Protein AF-A0A3M4W849-F1 (afdb_monomer)

Radius of gyration: 85.92 Å; Cα contacts (8 Å, |Δi|>4): 48; chains: 1; bounding box: 165×62×226 Å

Foldseek 3Di:
DDDDDDDDDDDDDDDDDPPPDDDDDDDDPPPDPDDDPDDFDQAFFDWDWDQDDPPGIDIDGDPDGPVNVVVVVVVVVVVVVVVVVVVVVVVVVVVVVVVVVVVVVVVVVVVVVVVVVVVVVVVVVVVVVVVVVVVVVVVVVVVVVVVVVVVVVVVVVVVVVVVVVVVVVVVVVVVVVVVVVVVVVVVVVVVVVVVVVVVVVVVVVVVVVVVVVVVVVVVVVVVVD

Structure (mmCIF, N/CA/C/O backbone):
data_AF-A0A3M4W849-F1
#
_entry.id   AF-A0A3M4W849-F1
#
loop_
_atom_site.group_PDB
_atom_site.id
_atom_site.type_symbol
_atom_site.label_atom_id
_atom_site.label_alt_id
_atom_site.label_comp_id
_atom_site.label_asym_id
_atom_site.label_entity_id
_atom_site.label_seq_id
_atom_site.pdbx_PDB_ins_code
_atom_site.Cartn_x
_atom_site.Cartn_y
_atom_site.Cartn_z
_atom_site.occupancy
_atom_site.B_iso_or_equiv
_atom_site.auth_seq_id
_atom_site.auth_comp_id
_atom_site.auth_asym_id
_atom_site.auth_atom_id
_atom_site.pdbx_PDB_model_num
ATOM 1 N N . MET A 1 1 ? 68.112 -48.092 -64.499 1.00 41.75 1 MET A N 1
ATOM 2 C CA . MET A 1 1 ? 68.402 -48.876 -65.717 1.00 41.75 1 MET A CA 1
ATOM 3 C C . MET A 1 1 ? 67.927 -48.075 -66.915 1.00 41.75 1 MET A C 1
ATOM 5 O O . MET A 1 1 ? 66.729 -47.934 -67.108 1.00 41.75 1 MET A O 1
ATOM 9 N N . ALA A 1 2 ? 68.868 -47.450 -67.621 1.00 38.47 2 ALA A N 1
ATOM 10 C CA . ALA A 1 2 ? 68.625 -46.619 -68.793 1.00 38.47 2 ALA A CA 1
ATOM 11 C C . ALA A 1 2 ? 68.599 -47.490 -70.063 1.00 38.47 2 ALA A C 1
ATOM 13 O O . ALA A 1 2 ? 69.520 -48.275 -70.274 1.00 38.47 2 ALA A O 1
ATOM 14 N N . GLY A 1 3 ? 67.572 -47.338 -70.902 1.00 40.69 3 GLY A N 1
ATOM 15 C CA . GLY A 1 3 ? 67.562 -47.770 -72.307 1.00 40.69 3 GLY A CA 1
ATOM 16 C C . GLY A 1 3 ? 67.389 -46.513 -73.162 1.00 40.69 3 GLY A C 1
ATOM 17 O O . GLY A 1 3 ? 66.415 -45.796 -72.980 1.00 40.69 3 GLY A O 1
ATOM 18 N N . PHE A 1 4 ? 68.401 -46.027 -73.881 1.00 39.28 4 PHE A N 1
ATOM 19 C CA . PHE A 1 4 ? 68.926 -46.513 -75.166 1.00 39.28 4 PHE A CA 1
ATOM 20 C C . PHE A 1 4 ? 67.865 -46.623 -76.269 1.00 39.28 4 PHE A C 1
ATOM 22 O O . PHE A 1 4 ? 67.309 -47.690 -76.495 1.00 39.28 4 PHE A O 1
ATOM 29 N N . PHE A 1 5 ? 67.709 -45.545 -77.044 1.00 43.78 5 PHE A N 1
ATOM 30 C CA . PHE A 1 5 ? 67.483 -45.638 -78.488 1.00 43.78 5 PHE A CA 1
ATOM 31 C C . PHE A 1 5 ? 68.484 -44.737 -79.228 1.00 43.78 5 PHE A C 1
ATOM 33 O O . PHE A 1 5 ? 68.750 -43.602 -78.839 1.00 43.78 5 PHE A O 1
ATOM 40 N N . LYS A 1 6 ? 69.108 -45.324 -80.251 1.00 40.03 6 LYS A N 1
ATOM 41 C CA . LYS A 1 6 ? 70.239 -44.829 -81.048 1.00 40.03 6 LYS A CA 1
ATOM 42 C C . LYS A 1 6 ? 69.758 -44.089 -82.319 1.00 40.03 6 LYS A C 1
ATOM 44 O O . LYS A 1 6 ? 68.913 -44.637 -83.008 1.00 40.03 6 LYS A O 1
ATOM 49 N N . ILE A 1 7 ? 70.374 -42.922 -82.610 1.00 46.88 7 ILE A N 1
ATOM 50 C CA . ILE A 1 7 ? 71.135 -42.499 -83.835 1.00 46.88 7 ILE A CA 1
ATOM 51 C C . ILE A 1 7 ? 70.386 -42.611 -85.203 1.00 46.88 7 ILE A C 1
ATOM 53 O O . ILE A 1 7 ? 69.921 -43.702 -85.511 1.00 46.88 7 ILE A O 1
ATOM 57 N N . PRO A 1 8 ? 70.345 -41.568 -86.088 1.00 50.12 8 PRO A N 1
ATOM 58 C CA . PRO A 1 8 ? 71.560 -41.078 -86.749 1.00 50.12 8 PRO A CA 1
ATOM 59 C C . PRO A 1 8 ? 71.757 -39.582 -87.025 1.00 50.12 8 PRO A C 1
ATOM 61 O O . PRO A 1 8 ? 70.847 -38.787 -87.225 1.00 50.12 8 PRO A O 1
ATOM 64 N N . ARG A 1 9 ? 73.058 -39.266 -87.085 1.00 40.00 9 ARG A N 1
ATOM 65 C CA . ARG A 1 9 ? 73.682 -38.062 -87.630 1.00 40.00 9 ARG A CA 1
ATOM 66 C C . ARG A 1 9 ? 73.412 -37.968 -89.132 1.00 40.00 9 ARG A C 1
ATOM 68 O O . ARG A 1 9 ? 73.713 -38.912 -89.856 1.00 40.00 9 ARG A O 1
ATOM 75 N N . ALA A 1 10 ? 72.984 -36.798 -89.595 1.00 44.22 10 ALA A N 1
ATOM 76 C CA . ALA A 1 10 ? 73.155 -36.378 -90.979 1.00 44.22 10 ALA A CA 1
ATOM 77 C C . ALA A 1 10 ? 74.097 -35.170 -91.003 1.00 44.22 10 ALA A C 1
ATOM 79 O O . ALA A 1 10 ? 73.838 -34.127 -90.407 1.00 44.22 10 ALA A O 1
ATOM 80 N N . VAL A 1 11 ? 75.234 -35.375 -91.657 1.00 51.69 11 VAL A N 1
ATOM 81 C CA . VAL A 1 11 ? 76.245 -34.371 -91.974 1.00 51.69 11 VAL A CA 1
ATOM 82 C C . VAL A 1 11 ? 75.670 -33.499 -93.087 1.00 51.69 11 VAL A C 1
ATOM 84 O O . VAL A 1 11 ? 75.313 -34.029 -94.136 1.00 51.69 11 VAL A O 1
ATOM 87 N N . SER A 1 12 ? 75.596 -32.181 -92.905 1.00 39.56 12 SER A N 1
ATOM 88 C CA . SER A 1 12 ? 75.390 -31.277 -94.037 1.00 39.56 12 SER A CA 1
ATOM 89 C C . SER A 1 12 ? 76.345 -30.100 -93.974 1.00 39.56 12 SER A C 1
ATOM 91 O O . SER A 1 12 ? 76.720 -29.605 -92.915 1.00 39.56 12 SER A O 1
ATOM 93 N N . ARG A 1 13 ? 76.836 -29.781 -95.162 1.00 43.09 13 ARG A N 1
ATOM 94 C CA . ARG A 1 13 ? 78.106 -29.138 -95.443 1.00 43.09 13 ARG A CA 1
ATOM 95 C C . ARG A 1 13 ? 78.038 -27.639 -95.183 1.00 43.09 13 ARG A C 1
ATOM 97 O O . ARG A 1 13 ? 77.079 -26.967 -95.543 1.00 43.09 13 ARG A O 1
ATOM 104 N N . VAL A 1 14 ? 79.146 -27.145 -94.646 1.00 45.00 14 VAL A N 1
ATOM 105 C CA . VAL A 1 14 ? 79.579 -25.750 -94.670 1.00 45.00 14 VAL A CA 1
ATOM 106 C C . VAL A 1 14 ? 79.363 -25.146 -96.059 1.00 45.00 14 VAL A C 1
ATOM 108 O O . VAL A 1 14 ? 79.923 -25.636 -97.040 1.00 45.00 14 VAL A O 1
ATOM 111 N N . ARG A 1 15 ? 78.619 -24.040 -96.116 1.00 41.47 15 ARG A N 1
ATOM 112 C CA . ARG A 1 15 ? 78.808 -22.961 -97.093 1.00 41.47 15 ARG A CA 1
ATOM 113 C C . ARG A 1 15 ? 78.568 -21.634 -96.378 1.00 41.47 15 ARG A C 1
ATOM 115 O O . ARG A 1 15 ? 77.444 -21.160 -96.282 1.00 41.47 15 ARG A O 1
ATOM 122 N N . VAL A 1 16 ? 79.646 -21.073 -95.836 1.00 46.88 16 VAL A N 1
ATOM 123 C CA . VAL A 1 16 ? 79.704 -19.667 -95.426 1.00 46.88 16 VAL A CA 1
ATOM 124 C C . VAL A 1 16 ? 79.707 -18.852 -96.713 1.00 46.88 16 VAL A C 1
ATOM 126 O O . VAL A 1 16 ? 80.700 -18.837 -97.436 1.00 46.88 16 VAL A O 1
ATOM 129 N N . LEU A 1 17 ? 78.574 -18.234 -97.032 1.00 38.28 17 LEU A N 1
ATOM 130 C CA . LEU A 1 17 ? 78.483 -17.258 -98.107 1.00 38.28 17 LEU A CA 1
ATOM 131 C C . LEU A 1 17 ? 78.679 -15.880 -97.469 1.00 38.28 17 LEU A C 1
ATOM 133 O O . LEU A 1 17 ? 77.776 -15.341 -96.835 1.00 38.28 17 LEU A O 1
ATOM 137 N N . ALA A 1 18 ? 79.898 -15.355 -97.571 1.00 44.78 18 ALA A N 1
ATOM 138 C CA . ALA A 1 18 ? 80.202 -13.976 -97.223 1.00 44.78 18 ALA A CA 1
ATOM 139 C C . ALA A 1 18 ? 79.497 -13.059 -98.234 1.00 44.78 18 ALA A C 1
ATOM 141 O O . ALA A 1 18 ? 79.936 -12.930 -99.377 1.00 44.78 18 ALA A O 1
ATOM 142 N N . LEU A 1 19 ? 78.373 -12.466 -97.831 1.00 37.59 19 LEU A N 1
ATOM 143 C CA . LEU A 1 19 ? 77.650 -11.492 -98.638 1.00 37.59 19 LEU A CA 1
ATOM 144 C C . LEU A 1 19 ? 78.235 -10.097 -98.372 1.00 37.59 19 LEU A C 1
ATOM 146 O O . LEU A 1 19 ? 77.851 -9.400 -97.436 1.00 37.59 19 LEU A O 1
ATOM 150 N N . LEU A 1 20 ? 79.216 -9.727 -99.192 1.00 44.12 20 LEU A N 1
ATOM 151 C CA . LEU A 1 20 ? 79.825 -8.403 -99.242 1.00 44.12 20 LEU A CA 1
ATOM 152 C C . LEU A 1 20 ? 78.851 -7.450 -99.957 1.00 44.12 20 LEU A C 1
ATOM 154 O O . LEU A 1 20 ? 78.820 -7.398 -101.184 1.00 44.12 20 LEU A O 1
ATOM 158 N N . ILE A 1 21 ? 78.009 -6.744 -99.193 1.00 55.31 21 ILE A N 1
ATOM 159 C CA . ILE A 1 21 ? 77.104 -5.715 -99.729 1.00 55.31 21 ILE A CA 1
ATOM 160 C C . ILE A 1 21 ? 77.900 -4.422 -99.914 1.00 55.31 21 ILE A C 1
ATOM 162 O O . ILE A 1 21 ? 78.114 -3.649 -98.982 1.00 55.31 21 ILE A O 1
ATOM 166 N N . THR A 1 22 ? 78.347 -4.209 -101.146 1.00 45.94 22 THR A N 1
ATOM 167 C CA . THR A 1 22 ? 78.680 -2.899 -101.703 1.00 45.94 22 THR A CA 1
ATOM 168 C C . THR A 1 22 ? 77.427 -2.019 -101.744 1.00 45.94 22 THR A C 1
ATOM 170 O O . THR A 1 22 ? 76.328 -2.481 -102.046 1.00 45.94 22 THR A O 1
ATOM 173 N N . GLY A 1 23 ? 77.597 -0.747 -101.383 1.00 49.88 23 GLY A N 1
ATOM 174 C CA . GLY A 1 23 ? 76.509 0.196 -101.148 1.00 49.88 23 GLY A CA 1
ATOM 175 C C . GLY A 1 23 ? 75.564 0.395 -102.333 1.00 49.88 23 GLY A C 1
ATOM 176 O O . GLY A 1 23 ? 75.988 0.665 -103.454 1.00 49.88 23 GLY A O 1
ATOM 177 N N . LEU A 1 24 ? 74.270 0.361 -102.025 1.00 39.91 24 LEU A N 1
ATOM 178 C CA . LEU A 1 24 ? 73.205 0.960 -102.814 1.00 39.91 24 LEU A CA 1
ATOM 179 C C . LEU A 1 24 ? 72.281 1.711 -101.848 1.00 39.91 24 LEU A C 1
ATOM 181 O O . LEU A 1 24 ? 71.750 1.129 -100.910 1.00 39.91 24 LEU A O 1
ATOM 185 N N . ALA A 1 25 ? 72.201 3.020 -102.081 1.00 41.47 25 ALA A N 1
ATOM 186 C CA . ALA A 1 25 ? 71.178 3.986 -101.690 1.00 41.47 25 ALA A CA 1
ATOM 187 C C . ALA A 1 25 ? 70.320 3.706 -100.435 1.00 41.47 25 ALA A C 1
ATOM 189 O O . ALA A 1 25 ? 69.468 2.822 -100.394 1.00 41.47 25 ALA A O 1
ATOM 190 N N . PHE A 1 26 ? 70.480 4.604 -99.458 1.00 47.69 26 PHE A N 1
ATOM 191 C CA . PHE A 1 26 ? 69.537 4.911 -98.384 1.00 47.69 26 PHE A CA 1
ATOM 192 C C . PHE A 1 26 ? 68.068 4.858 -98.836 1.00 47.69 26 PHE A C 1
ATOM 194 O O . PHE A 1 26 ? 67.648 5.658 -99.667 1.00 47.69 26 PHE A O 1
ATOM 201 N N . SER A 1 27 ? 67.273 4.002 -98.196 1.00 50.41 27 SER A N 1
ATOM 202 C CA . SER A 1 27 ? 65.867 4.280 -97.884 1.00 50.41 27 SER A CA 1
ATOM 203 C C . SER A 1 27 ? 65.347 3.213 -96.928 1.00 50.41 27 SER A C 1
ATOM 205 O O . SER A 1 27 ? 64.967 2.147 -97.387 1.00 50.41 27 SER A O 1
ATOM 207 N N . GLN A 1 28 ? 65.360 3.491 -95.619 1.00 46.22 28 GLN A N 1
ATOM 208 C CA . GLN A 1 28 ? 64.349 3.049 -94.648 1.00 46.22 28 GLN A CA 1
ATOM 209 C C . GLN A 1 28 ? 64.402 4.029 -93.471 1.00 46.22 28 GLN A C 1
ATOM 211 O O . GLN A 1 28 ? 65.395 4.088 -92.745 1.00 46.22 28 GLN A O 1
ATOM 216 N N . ALA A 1 29 ? 63.349 4.825 -93.289 1.00 47.66 29 ALA A N 1
ATOM 217 C CA . ALA A 1 29 ? 63.120 5.550 -92.048 1.00 47.66 29 ALA A CA 1
ATOM 218 C C . ALA A 1 29 ? 62.784 4.522 -90.956 1.00 47.66 29 ALA A C 1
ATOM 220 O O . ALA A 1 29 ? 61.622 4.242 -90.680 1.00 47.66 29 ALA A O 1
ATOM 221 N N . ASN A 1 30 ? 63.810 3.909 -90.370 1.00 50.56 30 ASN A N 1
ATOM 222 C CA . ASN A 1 30 ? 63.652 3.140 -89.146 1.00 50.56 30 ASN A CA 1
ATOM 223 C C . ASN A 1 30 ? 63.454 4.152 -88.017 1.00 50.56 30 ASN A C 1
ATOM 225 O O . ASN A 1 30 ? 64.416 4.763 -87.555 1.00 50.56 30 ASN A O 1
ATOM 229 N N . ALA A 1 31 ? 62.204 4.367 -87.608 1.00 53.91 31 ALA A N 1
ATOM 230 C CA . ALA A 1 31 ? 61.905 5.066 -86.367 1.00 53.91 31 ALA A CA 1
ATOM 231 C C . ALA A 1 31 ? 62.508 4.244 -85.218 1.00 53.91 31 ALA A C 1
ATOM 233 O O . ALA A 1 31 ? 61.983 3.195 -84.844 1.00 53.91 31 ALA A O 1
ATOM 234 N N . ALA A 1 32 ? 63.671 4.665 -84.726 1.00 59.50 32 ALA A N 1
ATOM 235 C CA . ALA A 1 32 ? 64.298 4.048 -83.571 1.00 59.50 32 ALA A CA 1
ATOM 236 C C . ALA A 1 32 ? 63.396 4.268 -82.348 1.00 59.50 32 ALA A C 1
ATOM 238 O O . ALA A 1 32 ? 62.948 5.384 -82.093 1.00 59.50 32 ALA A O 1
ATOM 239 N N . VAL A 1 33 ? 63.121 3.200 -81.596 1.00 66.31 33 VAL A N 1
ATOM 240 C CA . VAL A 1 33 ? 62.485 3.307 -80.279 1.00 66.31 33 VAL A CA 1
ATOM 241 C C . VAL A 1 33 ? 63.511 3.937 -79.338 1.00 66.31 33 VAL A C 1
ATOM 243 O O . VAL A 1 33 ? 64.462 3.279 -78.919 1.00 66.31 33 VAL A O 1
ATOM 246 N N . GLU A 1 34 ? 63.349 5.226 -79.051 1.00 72.00 34 GLU A N 1
ATOM 247 C CA . GLU A 1 34 ? 64.196 5.956 -78.111 1.00 72.00 34 GLU A CA 1
ATOM 248 C C . GLU A 1 34 ? 63.688 5.729 -76.683 1.00 72.00 34 GLU A C 1
ATOM 250 O O . GLU A 1 34 ? 62.569 6.102 -76.332 1.00 72.00 34 GLU A O 1
ATOM 255 N N . ILE A 1 35 ? 64.512 5.094 -75.848 1.00 73.12 35 ILE A N 1
ATOM 256 C CA . ILE A 1 35 ? 64.218 4.926 -74.425 1.00 73.12 35 ILE A CA 1
ATOM 257 C C . ILE A 1 35 ? 64.839 6.108 -73.690 1.00 73.12 35 ILE A C 1
ATOM 259 O O . ILE A 1 35 ? 66.039 6.126 -73.413 1.00 73.12 35 ILE A O 1
ATOM 263 N N . ASN A 1 36 ? 64.014 7.103 -73.376 1.00 77.44 36 ASN A N 1
ATOM 264 C CA . ASN A 1 36 ? 64.440 8.225 -72.553 1.00 77.44 36 ASN A CA 1
ATOM 265 C C . ASN A 1 36 ? 64.500 7.782 -71.073 1.00 77.44 36 ASN A C 1
ATOM 267 O O . ASN A 1 36 ? 63.513 7.247 -70.568 1.00 77.44 36 ASN A O 1
ATOM 271 N N . PRO A 1 37 ? 65.618 7.993 -70.351 1.00 73.44 37 PRO A N 1
ATOM 272 C CA . PRO A 1 37 ? 65.742 7.609 -68.941 1.00 73.44 37 PRO A CA 1
ATOM 273 C C . PRO A 1 37 ? 64.939 8.507 -67.982 1.00 73.44 37 PRO A C 1
ATOM 275 O O . PRO A 1 37 ? 64.920 8.259 -66.774 1.00 73.44 37 PRO A O 1
ATOM 278 N N . SER A 1 38 ? 64.306 9.569 -68.486 1.00 81.50 38 SER A N 1
ATOM 279 C CA . SER A 1 38 ? 63.451 10.454 -67.696 1.00 81.50 38 SER A CA 1
ATOM 280 C C . SER A 1 38 ? 62.196 9.726 -67.210 1.00 81.50 38 SER A C 1
ATOM 282 O O . SER A 1 38 ? 61.684 8.815 -67.858 1.00 81.50 38 SER A O 1
ATOM 284 N N . ARG A 1 39 ? 61.676 10.129 -66.046 1.00 81.38 39 ARG A N 1
ATOM 285 C CA . ARG A 1 39 ? 60.420 9.579 -65.517 1.00 81.38 39 ARG A CA 1
ATOM 286 C C . ARG A 1 39 ? 59.269 9.878 -66.475 1.00 81.38 39 ARG A C 1
ATOM 288 O O . ARG A 1 39 ? 59.166 11.004 -66.953 1.00 81.38 39 ARG A O 1
ATOM 295 N N . ALA A 1 40 ? 58.392 8.894 -66.670 1.00 83.12 40 ALA A N 1
ATOM 296 C CA . ALA A 1 40 ? 57.186 9.070 -67.466 1.00 83.12 40 ALA A CA 1
ATOM 297 C C . ALA A 1 40 ? 56.333 10.222 -66.909 1.00 83.12 40 ALA A C 1
ATOM 299 O O . ALA A 1 40 ? 56.118 10.323 -65.694 1.00 83.12 40 ALA A O 1
ATOM 300 N N . SER A 1 41 ? 55.888 11.098 -67.801 1.00 87.56 41 SER A N 1
ATOM 301 C CA . SER A 1 41 ? 55.043 12.243 -67.486 1.00 87.56 41 SER A CA 1
ATOM 302 C C . SER A 1 41 ? 53.587 11.809 -67.315 1.00 87.56 41 SER A C 1
ATOM 304 O O . SER A 1 41 ? 53.163 10.787 -67.850 1.00 87.56 41 SER A O 1
ATOM 306 N N . SER A 1 42 ? 52.778 12.593 -66.600 1.00 86.50 42 SER A N 1
ATOM 307 C CA . SER A 1 42 ? 51.355 12.275 -66.406 1.00 86.50 42 SER A CA 1
ATOM 308 C C . SER A 1 42 ? 50.544 12.279 -67.710 1.00 86.50 42 SER A C 1
ATOM 310 O O . SER A 1 42 ? 49.479 11.674 -67.750 1.00 86.50 42 SER A O 1
ATOM 312 N N . THR A 1 43 ? 51.039 12.922 -68.771 1.00 89.19 43 THR A N 1
ATOM 313 C CA . THR A 1 43 ? 50.415 12.932 -70.103 1.00 89.19 43 THR A CA 1
ATOM 314 C C . THR A 1 43 ? 50.897 11.797 -71.005 1.00 89.19 43 THR A C 1
ATOM 316 O O . THR A 1 43 ? 50.375 11.643 -72.107 1.00 89.19 43 THR A O 1
ATOM 319 N N . ASP A 1 44 ? 51.880 11.002 -70.569 1.00 89.12 44 ASP A N 1
ATOM 320 C CA . ASP A 1 44 ? 52.399 9.896 -71.371 1.00 89.12 44 ASP A CA 1
ATOM 321 C C . ASP A 1 44 ? 51.370 8.764 -71.431 1.00 89.12 44 ASP A C 1
ATOM 323 O O . ASP A 1 44 ? 50.856 8.307 -70.405 1.00 89.12 44 ASP A O 1
ATOM 327 N N . ASN A 1 45 ? 51.087 8.287 -72.643 1.00 91.38 45 ASN A N 1
ATOM 328 C CA . ASN A 1 45 ? 50.228 7.129 -72.871 1.00 91.38 45 ASN A CA 1
ATOM 329 C C . ASN A 1 45 ? 50.977 5.832 -72.560 1.00 91.38 45 ASN A C 1
ATOM 331 O O . ASN A 1 45 ? 52.153 5.677 -72.901 1.00 91.38 45 ASN A O 1
ATOM 335 N N . ILE A 1 46 ? 50.282 4.860 -71.979 1.00 89.62 46 ILE A N 1
ATOM 336 C CA . ILE A 1 46 ? 50.866 3.553 -71.682 1.00 89.62 46 ILE A CA 1
ATOM 337 C C . ILE A 1 46 ? 50.993 2.757 -72.974 1.00 89.62 46 ILE A C 1
ATOM 339 O O . ILE A 1 46 ? 50.044 2.620 -73.743 1.00 89.62 46 ILE A O 1
ATOM 343 N N . VAL A 1 47 ? 52.168 2.186 -73.207 1.00 87.88 47 VAL A N 1
ATOM 344 C CA . VAL A 1 47 ? 52.396 1.329 -74.368 1.00 87.88 47 VAL A CA 1
ATOM 345 C C . VAL A 1 47 ? 51.878 -0.077 -74.075 1.00 87.88 47 VAL A C 1
ATOM 347 O O . VAL A 1 47 ? 52.229 -0.694 -73.072 1.00 87.88 47 VAL A O 1
ATOM 350 N N . THR A 1 48 ? 51.054 -0.593 -74.977 1.00 85.81 48 THR A N 1
ATOM 351 C CA . THR A 1 48 ? 50.522 -1.958 -74.956 1.00 85.81 48 THR A CA 1
ATOM 352 C C . THR A 1 48 ? 51.093 -2.747 -76.127 1.00 85.81 48 THR A C 1
ATOM 354 O O . THR A 1 48 ? 51.353 -2.192 -77.198 1.00 85.81 48 THR A O 1
ATOM 357 N N . SER A 1 49 ? 51.317 -4.046 -75.936 1.00 86.75 49 SER A N 1
ATOM 358 C CA . SER A 1 49 ? 51.684 -4.942 -77.027 1.00 86.75 49 SER A CA 1
ATOM 359 C C . SER A 1 49 ? 50.421 -5.503 -77.674 1.00 86.75 49 SER A C 1
ATOM 361 O O . SER A 1 49 ? 49.572 -6.113 -77.028 1.00 86.75 49 SER A O 1
ATOM 363 N N . PHE A 1 50 ? 50.296 -5.294 -78.978 1.00 81.62 50 PHE A N 1
ATOM 364 C CA . PHE A 1 50 ? 49.239 -5.859 -79.799 1.00 81.62 50 PHE A CA 1
ATOM 365 C C . PHE A 1 50 ? 49.833 -6.971 -80.662 1.00 81.62 50 PHE A C 1
ATOM 367 O O . PHE A 1 50 ? 50.782 -6.741 -81.412 1.00 81.62 50 PHE A O 1
ATOM 374 N N . THR A 1 51 ? 49.292 -8.182 -80.543 1.00 81.25 51 THR A N 1
ATOM 375 C CA . THR A 1 51 ? 49.712 -9.325 -81.364 1.00 81.25 51 THR A CA 1
ATOM 376 C C . THR A 1 51 ? 48.668 -9.553 -82.442 1.00 81.25 51 THR A C 1
ATOM 378 O O . THR A 1 51 ? 47.526 -9.873 -82.123 1.00 81.25 51 THR A O 1
ATOM 381 N N . ASP A 1 52 ? 49.061 -9.389 -83.703 1.00 76.69 52 ASP A N 1
ATOM 382 C CA . ASP A 1 52 ? 48.193 -9.665 -84.846 1.00 76.69 52 ASP A CA 1
ATOM 383 C C . ASP A 1 52 ? 48.472 -11.074 -85.382 1.00 76.69 52 ASP A C 1
ATOM 385 O O . ASP A 1 52 ? 49.636 -11.468 -85.552 1.00 76.69 52 ASP A O 1
ATOM 389 N N . TYR A 1 53 ? 47.418 -11.848 -85.644 1.00 62.12 53 TYR A N 1
ATOM 390 C CA . TYR A 1 53 ? 47.538 -13.231 -86.103 1.00 62.12 53 TYR A CA 1
ATOM 391 C C . TYR A 1 53 ? 48.184 -13.259 -87.497 1.00 62.12 53 TYR A C 1
ATOM 393 O O . TYR A 1 53 ? 47.533 -13.055 -88.516 1.00 62.12 53 TYR A O 1
ATOM 401 N N . GLY A 1 54 ? 49.495 -13.515 -87.533 1.00 66.94 54 GLY A N 1
ATOM 402 C CA . GLY A 1 54 ? 50.287 -13.643 -88.760 1.00 66.94 54 GLY A CA 1
ATOM 403 C C . GLY A 1 54 ? 51.143 -12.428 -89.146 1.00 66.94 54 GLY A C 1
ATOM 404 O O . GLY A 1 54 ? 51.855 -12.516 -90.143 1.00 66.94 54 GLY A O 1
ATOM 405 N N . ARG A 1 55 ? 51.131 -11.322 -88.380 1.00 65.56 55 ARG A N 1
ATOM 406 C CA . ARG 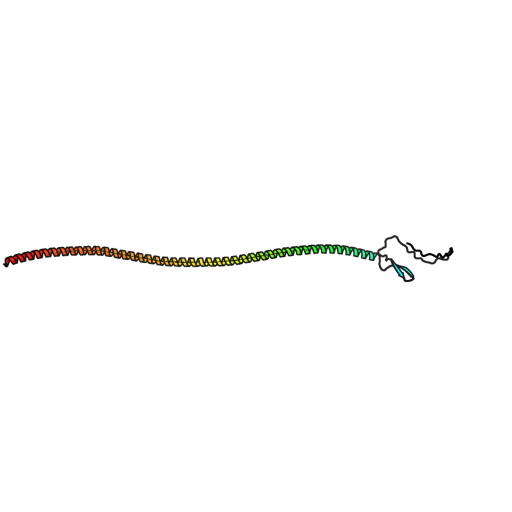A 1 55 ? 51.930 -10.103 -88.674 1.00 65.56 55 ARG A CA 1
ATOM 407 C C . ARG A 1 55 ? 52.930 -9.683 -87.585 1.00 65.56 55 ARG A C 1
ATOM 409 O O . ARG A 1 55 ? 53.652 -8.708 -87.773 1.00 65.56 55 ARG A O 1
ATOM 416 N N . GLY A 1 56 ? 53.037 -10.447 -86.498 1.00 74.19 56 GLY A N 1
ATOM 417 C CA . GLY A 1 56 ? 53.980 -10.186 -85.403 1.00 74.19 56 GLY A CA 1
ATOM 418 C C . GLY A 1 56 ? 53.407 -9.283 -84.304 1.00 74.19 56 GLY A C 1
ATOM 419 O O . GLY A 1 56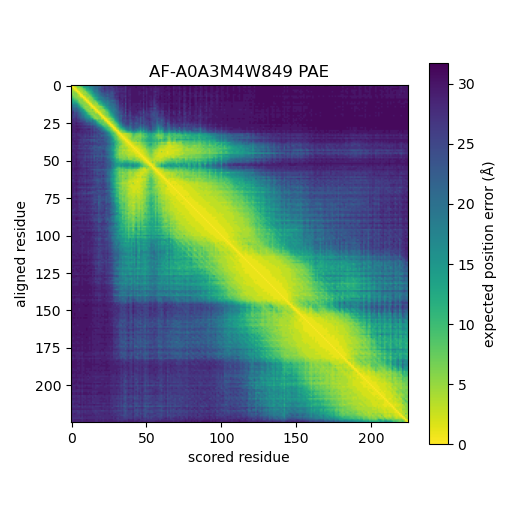 ? 52.217 -8.972 -84.288 1.00 74.19 56 GLY A O 1
ATOM 420 N N . THR A 1 57 ? 54.252 -8.905 -83.342 1.00 79.38 57 THR A N 1
ATOM 421 C CA . THR A 1 57 ? 53.886 -8.047 -82.202 1.00 79.38 57 THR A CA 1
ATOM 422 C C . THR A 1 57 ? 54.220 -6.587 -82.496 1.00 79.38 57 THR A C 1
ATOM 424 O O . THR A 1 57 ? 55.387 -6.263 -82.717 1.00 79.38 57 THR A O 1
ATOM 427 N N . ALA A 1 58 ? 53.225 -5.704 -82.454 1.00 80.19 58 ALA A N 1
ATOM 428 C CA . ALA A 1 58 ? 53.399 -4.259 -82.579 1.00 80.19 58 ALA A CA 1
ATOM 429 C C . ALA A 1 58 ? 53.143 -3.564 -81.235 1.00 80.19 58 ALA A C 1
ATOM 431 O O . ALA A 1 58 ? 52.286 -3.984 -80.459 1.00 80.19 58 ALA A O 1
ATOM 432 N N . LEU A 1 59 ? 53.871 -2.483 -80.961 1.00 84.62 59 LEU A N 1
ATOM 433 C CA . LEU A 1 59 ? 53.619 -1.621 -79.809 1.00 84.62 59 LEU A CA 1
ATOM 434 C C . LEU A 1 59 ? 52.614 -0.537 -80.204 1.00 84.62 59 LEU A C 1
ATOM 436 O O . LEU A 1 59 ? 52.762 0.094 -81.249 1.00 84.62 59 LEU A O 1
ATOM 440 N N . ARG A 1 60 ? 51.585 -0.331 -79.384 1.00 84.12 60 ARG A N 1
ATOM 441 C CA . ARG A 1 60 ? 50.571 0.709 -79.586 1.00 84.12 60 ARG A CA 1
ATOM 442 C C . ARG A 1 60 ? 50.359 1.465 -78.286 1.00 84.12 60 ARG A C 1
ATOM 444 O O . ARG A 1 60 ? 50.250 0.855 -77.224 1.00 84.12 60 ARG A O 1
ATOM 451 N N . ASN A 1 61 ? 50.274 2.784 -78.369 1.00 87.38 61 ASN A N 1
ATOM 452 C CA . ASN A 1 61 ? 49.849 3.608 -77.246 1.00 87.38 61 ASN A CA 1
ATOM 453 C C . ASN A 1 61 ? 48.376 3.301 -76.944 1.00 87.38 61 ASN A C 1
ATOM 455 O O . ASN A 1 61 ? 47.568 3.197 -77.867 1.00 87.38 61 ASN A O 1
ATOM 459 N N . SER A 1 62 ? 48.051 3.107 -75.670 1.00 87.94 62 SER A N 1
ATOM 460 C CA . SER A 1 62 ? 46.673 2.975 -75.208 1.00 87.94 62 SER A CA 1
ATOM 461 C C . SER A 1 62 ? 46.017 4.345 -75.047 1.00 87.94 62 SER A C 1
ATOM 463 O O . SER A 1 62 ? 46.697 5.371 -75.004 1.00 87.94 62 SER A O 1
ATOM 465 N N . ASP A 1 63 ? 44.697 4.337 -74.870 1.00 89.38 63 ASP A N 1
ATOM 466 C CA . ASP A 1 63 ? 43.921 5.517 -74.471 1.00 89.38 63 ASP A CA 1
ATOM 467 C C . ASP A 1 63 ? 44.096 5.863 -72.975 1.00 89.38 63 ASP A C 1
ATOM 469 O O . ASP A 1 63 ? 43.407 6.734 -72.449 1.00 89.38 63 ASP A O 1
ATOM 473 N N . PHE A 1 64 ? 44.987 5.161 -72.261 1.00 89.38 64 PHE A N 1
ATOM 474 C CA . PHE A 1 64 ? 45.210 5.325 -70.829 1.00 89.38 64 PHE A CA 1
ATOM 475 C C . PHE A 1 64 ? 46.570 5.969 -70.567 1.00 89.38 64 PHE A C 1
ATOM 477 O O . PHE A 1 64 ? 47.610 5.477 -71.014 1.00 89.38 64 PHE A O 1
ATOM 484 N N . THR A 1 65 ? 46.570 7.050 -69.792 1.00 92.00 65 THR A N 1
ATOM 485 C CA . THR A 1 65 ? 47.795 7.782 -69.450 1.00 92.00 65 THR A CA 1
ATOM 486 C C . THR A 1 65 ? 48.379 7.331 -68.113 1.00 92.00 65 THR A C 1
ATOM 488 O O . THR A 1 65 ? 47.691 6.777 -67.249 1.00 92.00 65 THR A O 1
ATOM 491 N N . VAL A 1 66 ? 49.662 7.625 -67.892 1.00 90.31 66 VAL A N 1
ATOM 492 C CA . VAL A 1 66 ? 50.311 7.483 -66.578 1.00 90.31 66 VAL A CA 1
ATOM 493 C C . VAL A 1 66 ? 49.593 8.327 -65.515 1.00 90.31 66 VAL A C 1
ATOM 495 O O . VAL A 1 66 ? 49.487 7.898 -64.364 1.00 90.31 66 VAL A O 1
ATOM 498 N N . GLY A 1 67 ? 49.030 9.480 -65.897 1.00 91.62 67 GLY A N 1
ATOM 499 C CA . GLY A 1 67 ? 48.187 10.312 -65.039 1.00 91.62 67 GLY A CA 1
ATOM 500 C C . GLY A 1 67 ? 46.937 9.583 -64.546 1.00 91.62 67 GLY A C 1
ATOM 501 O O . GLY A 1 67 ? 46.663 9.605 -63.348 1.00 91.62 67 GLY A O 1
ATOM 502 N N . ASN A 1 68 ? 46.240 8.848 -65.418 1.00 94.31 68 ASN A N 1
ATOM 503 C CA . ASN A 1 68 ? 45.078 8.052 -65.009 1.00 94.31 68 ASN A CA 1
ATOM 504 C C . ASN A 1 68 ? 45.462 6.915 -64.038 1.00 94.31 68 ASN A C 1
ATOM 506 O O . ASN A 1 68 ? 44.722 6.633 -63.096 1.00 94.31 68 ASN A O 1
ATOM 510 N N . ILE A 1 69 ? 46.639 6.287 -64.196 1.00 92.50 69 ILE A N 1
ATOM 511 C CA . ILE A 1 69 ? 47.145 5.303 -63.212 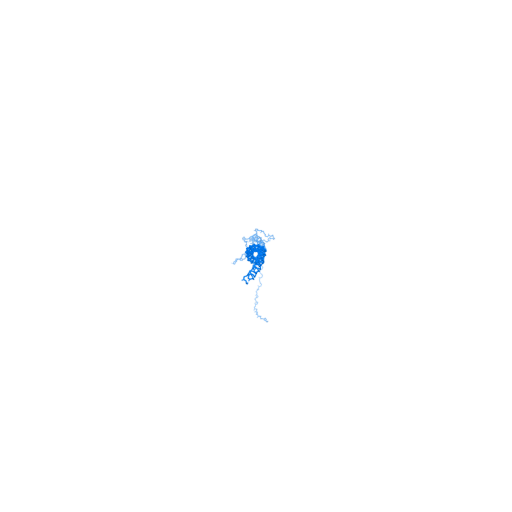1.00 92.50 69 ILE A CA 1
ATOM 512 C C . ILE A 1 69 ? 47.422 5.980 -61.871 1.00 92.50 69 ILE A C 1
ATOM 514 O O . ILE A 1 69 ? 47.120 5.423 -60.812 1.00 92.50 69 ILE A O 1
ATOM 518 N N . GLN A 1 70 ? 48.021 7.169 -61.902 1.00 91.62 70 GLN A N 1
ATOM 519 C CA . GLN A 1 70 ? 48.327 7.924 -60.697 1.00 91.62 70 GLN A CA 1
ATOM 520 C C . GLN A 1 70 ? 47.047 8.330 -59.958 1.00 91.62 70 GLN A C 1
ATOM 522 O O . GLN A 1 70 ? 46.992 8.175 -58.739 1.00 91.62 70 GLN A O 1
ATOM 527 N N . GLU A 1 71 ? 46.009 8.743 -60.686 1.00 94.25 71 GLU A N 1
ATOM 528 C CA . GLU A 1 71 ? 44.684 9.057 -60.149 1.00 94.25 71 GLU A CA 1
ATOM 529 C C . GLU A 1 71 ? 44.031 7.832 -59.487 1.00 94.25 71 GLU A C 1
ATOM 531 O O . GLU A 1 71 ? 43.662 7.894 -58.310 1.00 94.25 71 GLU A O 1
ATOM 536 N N . ILE A 1 72 ? 44.002 6.680 -60.172 1.00 95.19 72 ILE A N 1
ATOM 537 C CA . ILE A 1 72 ? 43.512 5.412 -59.599 1.00 95.19 72 ILE A CA 1
ATOM 538 C C . ILE A 1 72 ? 44.287 5.051 -58.331 1.00 95.19 72 ILE A C 1
ATOM 540 O O . ILE A 1 72 ? 43.697 4.637 -57.329 1.00 95.19 72 ILE A O 1
ATOM 544 N N . ARG A 1 73 ? 45.612 5.219 -58.341 1.00 94.06 73 ARG A N 1
ATOM 545 C CA . ARG A 1 73 ? 46.456 4.941 -57.176 1.00 94.06 73 ARG A CA 1
ATOM 546 C C . ARG A 1 73 ? 46.117 5.867 -56.010 1.00 94.06 73 ARG A C 1
ATOM 548 O O . ARG A 1 73 ? 46.021 5.400 -54.877 1.00 94.06 73 ARG A O 1
ATOM 555 N N . THR A 1 74 ? 45.921 7.160 -56.263 1.00 94.56 74 THR A N 1
ATOM 556 C CA . THR A 1 74 ? 45.514 8.111 -55.221 1.00 94.56 74 THR A CA 1
ATOM 557 C C . THR A 1 74 ? 44.122 7.807 -54.676 1.00 94.56 74 THR A C 1
ATOM 559 O O . THR A 1 74 ? 43.962 7.780 -53.456 1.00 94.56 74 THR A O 1
ATOM 562 N N . GLY A 1 75 ? 43.158 7.470 -55.540 1.00 96.44 75 GLY A N 1
ATOM 563 C CA . GLY A 1 75 ? 41.816 7.050 -55.134 1.00 96.44 75 GLY A CA 1
ATOM 564 C C . GLY A 1 75 ? 41.840 5.769 -54.298 1.00 96.44 75 GLY A C 1
ATOM 565 O O . GLY A 1 75 ? 41.255 5.721 -53.223 1.00 96.44 75 GLY A O 1
ATOM 566 N N . THR A 1 76 ? 42.616 4.762 -54.710 1.00 95.62 76 THR A N 1
ATOM 567 C CA . THR A 1 76 ? 42.787 3.503 -53.959 1.00 95.62 76 THR A CA 1
ATOM 568 C C . THR A 1 76 ? 43.388 3.741 -52.571 1.00 95.62 76 THR A C 1
ATOM 570 O O . THR A 1 76 ? 42.947 3.146 -51.585 1.00 95.62 76 THR A O 1
ATOM 573 N N . ASN A 1 77 ? 44.371 4.640 -52.467 1.00 96.06 77 ASN A N 1
ATOM 574 C CA . ASN A 1 77 ? 44.960 5.011 -51.182 1.00 96.06 77 ASN A CA 1
ATOM 575 C C . ASN A 1 77 ? 43.963 5.770 -50.288 1.00 96.06 77 ASN A C 1
ATOM 577 O O . ASN A 1 77 ? 43.970 5.559 -49.077 1.00 96.06 77 ASN A O 1
ATOM 581 N N . SER A 1 78 ? 43.108 6.630 -50.860 1.00 96.38 78 SER A N 1
ATOM 582 C CA . SER A 1 78 ? 42.030 7.302 -50.116 1.00 96.38 78 SER A CA 1
ATOM 583 C C . SER A 1 78 ? 41.017 6.290 -49.589 1.00 96.38 78 SER A C 1
ATOM 585 O O . SER A 1 78 ? 40.783 6.226 -48.385 1.00 96.38 78 SER A O 1
ATOM 587 N N . ASN A 1 79 ? 40.523 5.414 -50.466 1.00 96.94 79 ASN A N 1
ATOM 588 C CA . ASN A 1 79 ? 39.547 4.382 -50.121 1.00 96.94 79 ASN A CA 1
ATOM 589 C C . ASN A 1 79 ? 40.070 3.449 -49.021 1.00 96.94 79 ASN A C 1
ATOM 591 O O . ASN A 1 79 ? 39.336 3.099 -48.104 1.00 96.94 79 ASN A O 1
ATOM 595 N N . THR A 1 80 ? 41.354 3.074 -49.069 1.00 96.69 80 THR A N 1
ATOM 596 C CA . THR A 1 80 ? 41.980 2.262 -48.010 1.00 96.69 80 THR A CA 1
ATOM 597 C C . THR A 1 80 ? 41.925 2.967 -46.649 1.00 96.69 80 THR A C 1
ATOM 599 O O . THR A 1 80 ? 41.566 2.344 -45.653 1.00 96.69 80 THR A O 1
ATOM 602 N N . ARG A 1 81 ? 42.212 4.276 -46.593 1.00 96.19 81 ARG A N 1
ATOM 603 C CA . ARG A 1 81 ? 42.156 5.060 -45.343 1.00 96.19 81 ARG A CA 1
ATOM 604 C C . ARG A 1 81 ? 40.731 5.223 -44.820 1.00 96.19 81 ARG A C 1
ATOM 606 O O . ARG A 1 81 ? 40.510 5.157 -43.614 1.00 96.19 81 ARG A O 1
ATOM 613 N N . GLU A 1 82 ? 39.768 5.430 -45.713 1.00 97.00 82 GLU A N 1
ATOM 614 C CA . GLU A 1 82 ? 38.347 5.504 -45.356 1.00 97.00 82 GLU A CA 1
ATOM 615 C C . GLU A 1 82 ? 37.827 4.163 -44.824 1.00 97.00 82 GLU A C 1
ATOM 617 O O . GLU A 1 82 ? 37.082 4.127 -43.850 1.00 97.00 82 GLU A O 1
ATOM 622 N N . LEU A 1 83 ? 38.267 3.039 -45.392 1.00 97.25 83 LEU A N 1
ATOM 623 C CA . LEU A 1 83 ? 37.925 1.716 -44.868 1.00 97.25 83 LEU A CA 1
ATOM 624 C C . LEU A 1 83 ? 38.514 1.472 -43.474 1.00 97.25 83 LEU A C 1
ATOM 626 O O . LEU A 1 83 ? 37.839 0.900 -42.618 1.00 97.25 83 LEU A O 1
ATOM 630 N N . GLU A 1 84 ? 39.744 1.919 -43.218 1.00 96.69 84 GLU A N 1
ATOM 631 C CA . GLU A 1 84 ? 40.346 1.847 -41.883 1.00 96.69 84 GLU A CA 1
ATOM 632 C C . GLU A 1 84 ? 39.580 2.699 -40.861 1.00 96.69 84 GLU A C 1
ATOM 634 O O . GLU A 1 84 ? 39.325 2.237 -39.744 1.00 96.69 84 GLU A O 1
ATOM 639 N N . SER A 1 85 ? 39.162 3.913 -41.236 1.00 97.25 85 SER A N 1
ATOM 640 C CA . SER A 1 85 ? 38.389 4.786 -40.347 1.00 97.25 85 SER A CA 1
ATOM 641 C C . SER A 1 85 ? 36.993 4.224 -40.070 1.00 97.25 85 SER A C 1
ATOM 643 O O . SER A 1 85 ? 36.579 4.164 -38.911 1.00 97.25 85 SER A O 1
ATOM 645 N N . LEU A 1 86 ? 36.302 3.718 -41.094 1.00 97.50 86 LEU A N 1
ATOM 646 C CA . LEU A 1 86 ? 35.009 3.050 -40.949 1.00 97.50 86 LEU A CA 1
ATOM 647 C C . LEU A 1 86 ? 35.115 1.810 -40.064 1.00 97.50 86 LEU A C 1
ATOM 649 O O . LEU A 1 86 ? 34.283 1.618 -39.180 1.00 97.50 86 LEU A O 1
ATOM 653 N N . LYS A 1 87 ? 36.159 0.993 -40.236 1.00 97.69 87 LYS A N 1
ATOM 654 C CA . LYS A 1 87 ? 36.402 -0.173 -39.380 1.00 97.69 87 LYS A CA 1
ATOM 655 C C . LYS A 1 87 ? 36.551 0.230 -37.912 1.00 97.69 87 LYS A C 1
ATOM 657 O O . LYS A 1 87 ? 35.967 -0.418 -37.046 1.00 97.69 87 LYS A O 1
ATOM 662 N N . LYS A 1 88 ? 37.291 1.309 -37.636 1.00 97.94 88 LYS A N 1
ATOM 663 C CA . LYS A 1 88 ? 37.449 1.841 -36.277 1.00 97.94 88 LYS A CA 1
ATOM 664 C C . LYS A 1 88 ? 36.108 2.296 -35.690 1.00 97.94 88 LYS A C 1
ATOM 666 O O . LYS A 1 88 ? 35.788 1.929 -34.565 1.00 97.94 88 LYS A O 1
ATOM 671 N N . ILE A 1 89 ? 35.310 3.033 -36.464 1.00 97.69 89 ILE A N 1
ATOM 672 C CA . ILE A 1 89 ? 33.977 3.497 -36.044 1.00 97.69 89 ILE A CA 1
ATOM 673 C C . ILE A 1 89 ? 33.060 2.308 -35.740 1.00 97.69 89 ILE A C 1
ATOM 675 O O . ILE A 1 89 ? 32.370 2.313 -34.726 1.00 97.69 89 ILE A O 1
ATOM 679 N N . VAL A 1 90 ? 33.069 1.271 -36.579 1.00 98.00 90 VAL A N 1
ATOM 680 C CA . VAL A 1 90 ? 32.266 0.058 -36.360 1.00 98.00 90 VAL A CA 1
ATOM 681 C C . VAL A 1 90 ? 32.688 -0.665 -35.078 1.00 98.00 90 VAL A C 1
ATOM 683 O O . VAL A 1 90 ? 31.829 -1.122 -34.326 1.00 98.00 90 VAL A O 1
ATOM 686 N N . GLU A 1 91 ? 33.987 -0.745 -34.784 1.00 97.69 91 GLU A N 1
ATOM 687 C CA . GLU A 1 91 ? 34.472 -1.341 -33.535 1.00 97.69 91 GLU A CA 1
ATOM 688 C C . GLU A 1 91 ? 34.054 -0.520 -32.302 1.00 97.69 91 GLU A C 1
ATOM 690 O O . GLU A 1 91 ? 33.614 -1.083 -31.298 1.00 97.69 91 GLU A O 1
ATOM 695 N N . GLU A 1 92 ? 34.144 0.811 -32.376 1.00 97.56 92 GLU A N 1
ATOM 696 C CA . GLU A 1 92 ? 33.678 1.713 -31.316 1.00 97.56 92 GLU A CA 1
ATOM 697 C C . GLU A 1 92 ? 32.161 1.590 -31.099 1.00 97.56 92 GLU A C 1
ATOM 699 O O . GLU A 1 92 ? 31.705 1.478 -29.959 1.00 97.56 92 GLU A O 1
ATOM 704 N N . GLN A 1 93 ? 31.375 1.518 -32.177 1.00 98.19 93 GLN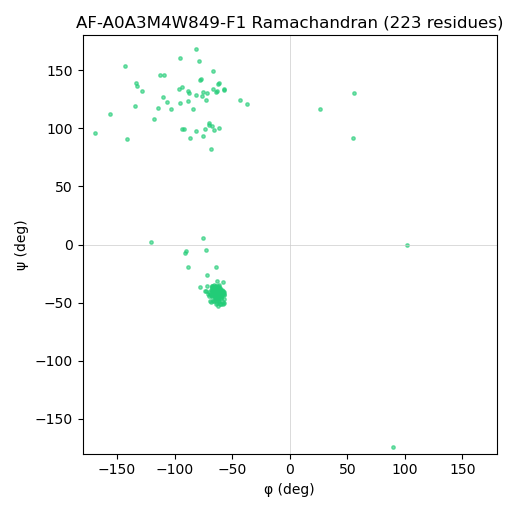 A N 1
ATOM 705 C CA . GLN A 1 93 ? 29.931 1.284 -32.109 1.00 98.19 93 GLN A CA 1
ATOM 706 C C . GLN A 1 93 ? 29.597 -0.079 -31.494 1.00 98.19 93 GLN A C 1
ATOM 708 O O . GLN A 1 93 ? 28.694 -0.164 -30.663 1.00 98.19 93 GLN A O 1
ATOM 713 N N . ALA A 1 94 ? 30.329 -1.140 -31.848 1.00 97.44 94 ALA A N 1
ATOM 714 C CA . ALA A 1 94 ? 30.129 -2.467 -31.269 1.00 97.44 94 ALA A CA 1
ATOM 715 C C . ALA A 1 94 ? 30.360 -2.461 -29.749 1.00 97.44 94 ALA A C 1
ATOM 717 O O . ALA A 1 94 ? 29.538 -2.998 -29.004 1.00 97.44 94 ALA A O 1
ATOM 718 N N . LYS A 1 95 ? 31.421 -1.784 -29.285 1.00 97.19 95 LYS A N 1
ATOM 719 C CA . LYS A 1 95 ? 31.700 -1.602 -27.850 1.00 97.19 95 LYS A CA 1
ATOM 720 C C . LYS A 1 95 ? 30.593 -0.812 -27.151 1.00 97.19 95 LYS A C 1
ATOM 722 O O . LYS A 1 95 ? 30.111 -1.241 -26.106 1.00 97.19 95 LYS A O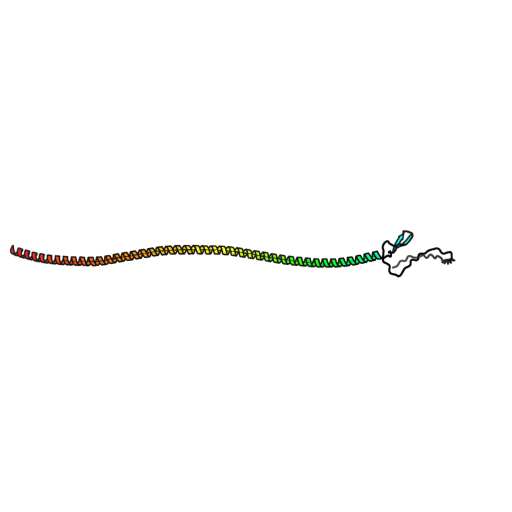 1
ATOM 727 N N . ALA A 1 96 ? 30.137 0.292 -27.745 1.00 97.00 96 ALA A N 1
ATOM 728 C CA . ALA A 1 96 ? 29.053 1.099 -27.183 1.00 97.00 96 ALA A CA 1
ATOM 729 C C . ALA A 1 96 ? 27.732 0.312 -27.076 1.00 97.00 96 ALA A C 1
ATOM 731 O O . ALA A 1 96 ? 27.034 0.395 -26.066 1.00 97.00 96 ALA A O 1
ATOM 732 N N . ILE A 1 97 ? 27.395 -0.497 -28.086 1.00 97.12 97 ILE A N 1
ATOM 733 C CA . ILE A 1 97 ? 26.207 -1.365 -28.063 1.00 97.12 97 ILE A CA 1
ATOM 734 C C . ILE A 1 97 ? 26.326 -2.425 -26.964 1.00 97.12 97 ILE A C 1
ATOM 736 O O . ILE A 1 97 ? 25.348 -2.700 -26.265 1.00 97.12 97 ILE A O 1
ATOM 740 N N . GLU A 1 98 ? 27.505 -3.023 -26.791 1.00 96.19 98 GLU A N 1
ATOM 741 C CA . GLU A 1 98 ? 27.742 -4.005 -25.733 1.00 96.19 98 GLU A CA 1
ATOM 742 C C . GLU A 1 98 ? 27.577 -3.386 -24.338 1.00 96.19 98 GLU A C 1
ATOM 744 O O . GLU A 1 98 ? 26.907 -3.967 -23.477 1.00 96.19 98 GLU A O 1
ATOM 749 N N . GLU A 1 99 ? 28.104 -2.180 -24.129 1.00 95.56 99 GLU A N 1
ATOM 750 C CA . GLU A 1 99 ? 27.954 -1.437 -22.879 1.00 95.56 99 GLU A CA 1
ATOM 751 C C . GLU A 1 99 ? 26.492 -1.058 -22.607 1.00 95.56 99 GLU A C 1
ATOM 753 O O . GLU A 1 99 ? 25.981 -1.324 -21.516 1.00 95.56 99 GLU A O 1
ATOM 758 N N . LEU A 1 100 ? 25.772 -0.540 -23.609 1.00 95.19 100 LEU A N 1
ATOM 759 C CA . LEU A 1 100 ? 24.340 -0.245 -23.499 1.00 95.19 100 LEU A CA 1
ATOM 760 C C . LEU A 1 100 ? 23.523 -1.496 -23.157 1.00 95.19 100 LEU A C 1
ATOM 762 O O . LEU A 1 100 ? 22.648 -1.451 -22.290 1.00 95.19 100 LEU A O 1
ATOM 766 N N . LYS A 1 101 ? 23.824 -2.635 -23.790 1.00 95.06 101 LYS A N 1
ATOM 767 C CA . LYS A 1 101 ? 23.167 -3.918 -23.507 1.00 95.06 101 LYS A CA 1
ATOM 768 C C . LYS A 1 101 ? 23.453 -4.390 -22.082 1.00 95.06 101 LYS A C 1
ATOM 770 O O . LYS A 1 101 ? 22.548 -4.883 -21.404 1.00 95.06 101 LYS A O 1
ATOM 775 N N . ARG A 1 102 ? 24.694 -4.232 -21.611 1.00 93.75 102 ARG A N 1
ATOM 776 C CA . ARG A 1 102 ? 25.080 -4.559 -20.234 1.00 93.75 102 ARG A CA 1
ATOM 777 C C . ARG A 1 102 ? 24.340 -3.672 -19.233 1.00 93.75 102 ARG A C 1
ATOM 779 O O . ARG A 1 102 ? 23.766 -4.209 -18.288 1.00 93.75 102 ARG A O 1
ATOM 786 N N . ASN A 1 103 ? 24.284 -2.365 -19.483 1.00 93.94 103 ASN A N 1
ATOM 787 C CA . ASN A 1 103 ? 23.599 -1.407 -18.620 1.00 93.94 103 ASN A CA 1
ATOM 788 C C . ASN A 1 103 ? 22.078 -1.638 -18.589 1.00 93.94 103 ASN A C 1
ATOM 790 O O . ASN A 1 103 ? 21.463 -1.652 -17.529 1.00 93.94 103 ASN A O 1
ATOM 794 N N . SER A 1 104 ? 21.463 -1.922 -19.740 1.00 92.44 104 SER A N 1
ATOM 795 C CA . SER A 1 104 ? 20.038 -2.266 -19.819 1.00 92.44 104 SER A CA 1
ATOM 796 C C . SER A 1 104 ? 19.705 -3.515 -18.996 1.00 92.44 104 SER A C 1
ATOM 798 O O . SER A 1 104 ? 18.717 -3.528 -18.262 1.00 92.44 104 SER A O 1
ATOM 800 N N . LYS A 1 105 ? 20.560 -4.546 -19.040 1.00 91.44 105 LYS A N 1
ATOM 801 C CA . LYS A 1 105 ? 20.379 -5.755 -18.228 1.00 91.44 105 LYS A CA 1
ATOM 802 C C . LYS A 1 105 ? 20.480 -5.462 -16.729 1.00 91.44 105 LYS A C 1
ATOM 804 O O . LYS A 1 105 ? 19.677 -5.990 -15.961 1.00 91.44 105 LYS A O 1
ATOM 809 N N . THR A 1 106 ? 21.431 -4.627 -16.308 1.00 89.38 106 THR A N 1
ATOM 810 C CA . THR A 1 106 ? 21.542 -4.226 -14.897 1.00 89.38 106 THR A CA 1
ATOM 811 C C . THR A 1 106 ? 20.337 -3.399 -14.459 1.00 89.38 106 THR A C 1
ATOM 813 O O . THR A 1 106 ? 19.762 -3.691 -13.412 1.00 89.38 106 THR A O 1
ATOM 816 N N . SER A 1 107 ? 19.872 -2.461 -15.290 1.00 89.25 107 SER A N 1
ATOM 817 C CA . SER A 1 107 ? 18.668 -1.670 -15.014 1.00 89.25 107 SER A CA 1
ATOM 818 C C . SER A 1 107 ? 17.411 -2.538 -14.899 1.00 89.25 107 SER A C 1
ATOM 820 O O . SER A 1 107 ? 16.623 -2.351 -13.973 1.00 89.25 107 SER A O 1
ATOM 822 N N . ALA A 1 108 ? 17.251 -3.535 -15.775 1.00 87.50 108 ALA A N 1
ATOM 823 C CA . ALA A 1 108 ? 16.137 -4.483 -15.716 1.00 87.50 108 ALA A CA 1
ATOM 824 C C . ALA A 1 108 ? 16.175 -5.350 -14.445 1.00 87.50 108 ALA A C 1
ATOM 826 O O . ALA A 1 108 ? 15.141 -5.630 -13.838 1.00 87.50 108 ALA A O 1
ATOM 827 N N . SER A 1 109 ? 17.368 -5.757 -13.998 1.00 85.69 109 SER A N 1
ATOM 828 C CA . SER A 1 109 ? 17.494 -6.473 -12.726 1.00 85.69 109 SER A CA 1
ATOM 829 C C . SER A 1 109 ? 17.145 -5.584 -11.529 1.00 85.69 109 SER A C 1
ATOM 831 O O . SER A 1 109 ? 16.392 -6.020 -10.657 1.00 85.69 109 SER A O 1
ATOM 833 N N . SER A 1 110 ? 17.585 -4.318 -11.516 1.00 84.50 110 SER A N 1
ATOM 834 C CA . SER A 1 110 ? 17.224 -3.384 -10.445 1.00 84.50 110 SER A CA 1
ATOM 835 C C . SER A 1 110 ? 15.726 -3.085 -10.409 1.00 84.50 110 SER A C 1
ATOM 837 O O . SER A 1 110 ? 15.153 -3.088 -9.325 1.00 84.50 110 SER A O 1
ATOM 839 N N . SER A 1 111 ? 15.069 -2.917 -11.565 1.00 86.44 111 SER A N 1
ATOM 840 C CA . SER A 1 111 ? 13.623 -2.670 -11.603 1.00 86.44 111 SER A CA 1
ATOM 841 C C . SER A 1 111 ? 12.838 -3.858 -11.050 1.00 86.44 111 SER A C 1
ATOM 843 O O . SER A 1 111 ? 11.958 -3.663 -10.222 1.00 86.44 111 SER A O 1
ATOM 845 N N . SER A 1 112 ? 13.224 -5.091 -11.402 1.00 85.94 112 SER A N 1
ATOM 846 C CA . SER A 1 112 ? 12.572 -6.293 -10.863 1.00 85.94 112 SER A CA 1
ATOM 847 C C . SER A 1 112 ? 12.718 -6.431 -9.340 1.00 85.94 112 SER A C 1
ATOM 849 O O . SER A 1 112 ? 11.782 -6.864 -8.664 1.00 85.94 112 SER A O 1
ATOM 851 N N . SER A 1 113 ? 13.865 -6.017 -8.783 1.00 87.44 113 SER A N 1
ATOM 852 C CA . SER A 1 113 ? 14.071 -5.974 -7.332 1.00 87.44 113 SER A CA 1
ATOM 853 C C . SER A 1 113 ? 13.140 -4.946 -6.693 1.00 87.44 113 SER A C 1
ATOM 855 O O . SER A 1 113 ? 12.403 -5.287 -5.767 1.00 87.44 113 SER A O 1
ATOM 857 N N . SER A 1 114 ? 13.090 -3.727 -7.237 1.00 92.31 114 SER A N 1
ATOM 858 C CA . SER A 1 114 ? 12.191 -2.673 -6.757 1.00 92.31 114 SER A CA 1
ATOM 859 C C . SER A 1 114 ? 10.713 -3.071 -6.844 1.00 92.31 114 SER A C 1
ATOM 861 O O . SER A 1 114 ? 9.972 -2.836 -5.894 1.00 92.31 114 SER A O 1
ATOM 863 N N . ASP A 1 115 ? 10.274 -3.742 -7.912 1.00 94.19 115 ASP A N 1
ATOM 864 C CA . ASP A 1 115 ? 8.894 -4.236 -8.044 1.00 94.19 115 ASP A CA 1
ATOM 865 C C . ASP A 1 115 ? 8.537 -5.259 -6.956 1.00 94.19 115 ASP A C 1
ATOM 867 O O . ASP A 1 115 ? 7.430 -5.252 -6.398 1.00 94.19 115 ASP A O 1
ATOM 871 N N . SER A 1 116 ? 9.487 -6.137 -6.617 1.00 93.69 116 SER A N 1
ATOM 872 C CA . SER A 1 116 ? 9.308 -7.111 -5.541 1.00 93.69 116 SER A CA 1
ATOM 873 C C . SER A 1 116 ? 9.221 -6.430 -4.171 1.00 93.69 116 SER A C 1
ATOM 875 O O . SER A 1 116 ? 8.311 -6.731 -3.394 1.00 93.69 116 SER A O 1
ATOM 877 N N . GLU A 1 117 ? 10.081 -5.444 -3.904 1.00 96.12 117 GLU A N 1
ATOM 878 C CA . GLU A 1 117 ? 10.067 -4.648 -2.675 1.00 96.12 117 GLU A CA 1
ATOM 879 C C . GLU A 1 117 ? 8.754 -3.875 -2.537 1.00 96.12 117 GLU A C 1
ATOM 881 O O . GLU A 1 117 ? 8.079 -3.998 -1.513 1.00 96.12 117 GLU A O 1
ATOM 886 N N . ILE A 1 118 ? 8.312 -3.181 -3.589 1.00 96.75 118 ILE A N 1
ATOM 887 C CA . ILE A 1 118 ? 7.025 -2.471 -3.631 1.00 96.75 118 ILE A CA 1
ATOM 888 C C . ILE A 1 118 ? 5.867 -3.435 -3.354 1.00 96.75 118 ILE A C 1
ATOM 890 O O . ILE A 1 118 ? 4.980 -3.131 -2.554 1.00 96.75 118 ILE A O 1
ATOM 894 N N . SER A 1 119 ? 5.889 -4.630 -3.946 1.00 95.88 119 SER A N 1
ATOM 895 C CA . SER A 1 119 ? 4.866 -5.654 -3.712 1.00 95.88 119 SER A CA 1
ATOM 896 C C . SER A 1 119 ? 4.842 -6.152 -2.264 1.00 95.88 119 SER A C 1
ATOM 898 O O . SER A 1 119 ? 3.772 -6.469 -1.735 1.00 95.88 119 SER A O 1
ATOM 900 N N . THR A 1 120 ? 6.002 -6.247 -1.606 1.00 97.06 120 THR A N 1
ATOM 901 C CA . THR A 1 120 ? 6.070 -6.600 -0.178 1.00 97.06 120 THR A CA 1
ATOM 902 C C . THR A 1 120 ? 5.609 -5.456 0.719 1.00 97.06 120 THR A C 1
ATOM 904 O O . THR A 1 120 ? 4.883 -5.702 1.682 1.00 97.06 120 THR A O 1
ATOM 907 N N . LEU A 1 121 ? 5.966 -4.212 0.392 1.00 97.50 121 LEU A N 1
ATOM 908 C CA . LEU A 1 121 ? 5.536 -3.024 1.124 1.00 97.50 121 LEU A CA 1
ATOM 909 C C . LEU A 1 121 ? 4.023 -2.836 1.028 1.00 97.50 121 LEU A C 1
ATOM 911 O O . LEU A 1 121 ? 3.381 -2.640 2.053 1.00 97.50 121 LEU A O 1
ATOM 915 N N . LYS A 1 122 ? 3.436 -2.999 -0.162 1.00 97.69 122 LYS A N 1
ATOM 916 C CA . LYS A 1 122 ? 1.984 -2.936 -0.362 1.00 97.69 122 LYS A CA 1
ATOM 917 C C . LYS A 1 122 ? 1.244 -3.952 0.510 1.00 97.69 122 LYS A C 1
ATOM 919 O O . LYS A 1 122 ? 0.325 -3.581 1.227 1.00 97.69 122 LYS A O 1
ATOM 924 N N . ARG A 1 123 ? 1.715 -5.206 0.544 1.00 97.50 123 ARG A N 1
ATOM 925 C CA . ARG A 1 123 ? 1.161 -6.244 1.433 1.00 97.50 123 ARG A CA 1
ATOM 926 C C . ARG A 1 123 ? 1.251 -5.864 2.913 1.00 97.50 123 ARG A C 1
ATOM 928 O O . ARG A 1 123 ? 0.303 -6.100 3.652 1.00 97.50 123 ARG A O 1
ATOM 935 N N . LYS A 1 124 ? 2.371 -5.278 3.350 1.00 97.81 124 LYS A N 1
ATOM 936 C CA . LYS A 1 124 ? 2.527 -4.800 4.735 1.00 97.81 124 LYS A CA 1
ATOM 937 C C . LYS A 1 124 ? 1.567 -3.654 5.055 1.00 97.81 124 LYS A C 1
ATOM 939 O O . LYS A 1 124 ? 0.980 -3.665 6.129 1.00 97.81 124 LYS A O 1
ATOM 944 N N . VAL A 1 125 ? 1.383 -2.710 4.133 1.00 98.06 125 VAL A N 1
ATOM 945 C CA . VAL A 1 125 ? 0.428 -1.602 4.285 1.00 98.06 125 VAL A CA 1
ATOM 946 C C . VAL A 1 125 ? -1.004 -2.128 4.386 1.00 98.06 125 VAL A C 1
ATOM 948 O O . VAL A 1 125 ? -1.725 -1.730 5.296 1.00 98.06 125 VAL A O 1
ATOM 951 N N . ASP A 1 126 ? -1.395 -3.070 3.525 1.00 97.94 126 ASP A N 1
ATOM 952 C CA . ASP A 1 126 ? -2.731 -3.678 3.563 1.00 97.94 126 ASP A CA 1
ATOM 953 C C . ASP A 1 126 ? -2.982 -4.415 4.895 1.00 97.94 126 ASP A C 1
ATOM 955 O O . ASP A 1 126 ? -4.056 -4.300 5.488 1.00 97.94 126 ASP A O 1
ATOM 959 N N . GLU A 1 127 ? -1.981 -5.136 5.410 1.00 98.12 127 GLU A N 1
ATOM 960 C CA . GLU A 1 127 ? -2.064 -5.827 6.705 1.00 98.12 127 GLU A CA 1
ATOM 961 C C . GLU A 1 127 ? -2.154 -4.847 7.885 1.00 98.12 127 GLU A C 1
ATOM 963 O O . GLU A 1 127 ? -2.941 -5.037 8.819 1.00 98.12 127 GLU A O 1
ATOM 968 N N . GLN A 1 128 ? -1.380 -3.759 7.836 1.00 98.31 128 GLN A N 1
ATOM 969 C CA . GLN A 1 128 ? -1.458 -2.693 8.831 1.00 98.31 128 GLN A CA 1
ATOM 970 C C . GLN A 1 128 ? -2.818 -1.993 8.799 1.00 98.31 128 GLN A C 1
ATOM 972 O O . GLN A 1 128 ? -3.376 -1.746 9.864 1.00 98.31 128 GLN A O 1
ATOM 977 N N . SER A 1 129 ? -3.386 -1.742 7.616 1.00 98.12 129 SER A N 1
ATOM 978 C CA . SER A 1 129 ? -4.727 -1.162 7.473 1.00 98.12 129 SER A CA 1
ATOM 979 C C . SER A 1 129 ? -5.778 -2.032 8.158 1.00 98.12 129 SER A C 1
ATOM 981 O O . SER A 1 129 ? -6.518 -1.548 9.007 1.00 98.12 129 SER A O 1
ATOM 983 N N . ARG A 1 130 ? -5.772 -3.344 7.892 1.00 97.62 130 ARG A N 1
ATOM 984 C CA . ARG A 1 130 ? -6.693 -4.294 8.543 1.00 97.62 130 ARG A CA 1
ATOM 985 C C . ARG A 1 130 ? -6.529 -4.325 10.060 1.00 97.62 130 ARG A C 1
ATOM 987 O O . ARG A 1 130 ? -7.504 -4.478 10.794 1.00 97.62 130 ARG A O 1
ATOM 994 N N . SER A 1 131 ? -5.291 -4.209 10.535 1.00 98.06 131 SER A N 1
ATOM 995 C CA . SER A 1 131 ? -4.996 -4.158 11.968 1.00 98.06 131 SER A CA 1
ATOM 996 C C . SER A 1 131 ? -5.539 -2.878 12.607 1.00 98.06 131 SER A C 1
ATOM 998 O O . SER A 1 131 ? -6.108 -2.941 13.694 1.00 98.06 131 SER A O 1
ATOM 1000 N N . ILE A 1 132 ? -5.407 -1.737 11.925 1.00 97.94 132 ILE A N 1
ATOM 1001 C CA . ILE A 1 132 ? -5.968 -0.451 12.359 1.00 97.94 132 ILE A CA 1
ATOM 1002 C C . ILE A 1 132 ? -7.494 -0.536 12.433 1.00 97.94 132 ILE A C 1
ATOM 1004 O O . ILE A 1 132 ? -8.042 -0.218 13.484 1.00 97.94 132 ILE A O 1
ATOM 1008 N N . ASP A 1 133 ? -8.159 -1.058 11.399 1.00 98.19 133 ASP A N 1
ATOM 1009 C CA . ASP A 1 133 ? -9.622 -1.220 11.384 1.00 98.19 133 ASP A CA 1
ATOM 1010 C C . ASP A 1 133 ? -10.104 -2.094 12.557 1.00 98.19 133 ASP A C 1
ATOM 1012 O O . ASP A 1 133 ? -11.098 -1.802 13.227 1.00 98.19 133 ASP A O 1
ATOM 1016 N N . LYS A 1 134 ? -9.362 -3.169 12.860 1.00 98.06 134 LYS A N 1
ATOM 1017 C CA . LYS A 1 134 ? -9.657 -4.044 14.000 1.00 98.06 134 LYS A CA 1
ATOM 1018 C C . LYS A 1 134 ? -9.492 -3.317 15.335 1.00 98.06 134 LYS A C 1
ATOM 1020 O O . LYS A 1 134 ? -10.358 -3.450 16.202 1.00 98.06 134 LYS A O 1
ATOM 1025 N N . PHE A 1 135 ? -8.407 -2.564 15.514 1.00 97.31 135 PHE A N 1
ATOM 1026 C CA . PHE A 1 135 ? -8.193 -1.782 16.732 1.00 97.31 135 PHE A CA 1
ATOM 1027 C C . PHE A 1 135 ? -9.234 -0.675 16.891 1.00 97.31 135 PHE A C 1
ATOM 1029 O O . PHE A 1 135 ? -9.725 -0.466 17.998 1.00 97.31 135 PHE A O 1
ATOM 1036 N N . GLU A 1 136 ? -9.628 -0.013 15.806 1.00 97.69 136 GLU A N 1
ATOM 1037 C CA . GLU A 1 136 ? -10.707 0.972 15.813 1.00 97.69 136 GLU A CA 1
ATOM 1038 C C . GLU A 1 136 ? -12.034 0.346 16.266 1.00 97.69 136 GLU A C 1
ATOM 1040 O O . GLU A 1 136 ? -12.726 0.908 17.121 1.00 97.69 136 GLU A O 1
ATOM 1045 N N . GLY A 1 137 ? -12.360 -0.853 15.772 1.00 97.19 137 GLY A N 1
ATOM 1046 C CA . GLY A 1 137 ? -13.505 -1.632 16.247 1.00 97.19 137 GLY A CA 1
ATOM 1047 C C . GLY A 1 137 ? -13.441 -1.900 17.754 1.00 97.19 137 GLY A C 1
ATOM 1048 O O . GLY A 1 137 ? -14.374 -1.567 18.484 1.00 97.19 137 GLY A O 1
ATOM 1049 N N . GLN A 1 138 ? -12.304 -2.406 18.244 1.00 97.56 138 GLN A N 1
ATOM 1050 C CA . GLN A 1 138 ? -12.109 -2.677 19.674 1.00 97.56 138 GLN A CA 1
ATOM 1051 C C . GLN A 1 138 ? -12.226 -1.415 20.540 1.00 97.56 138 GLN A C 1
ATOM 1053 O O . GLN A 1 138 ? -12.820 -1.462 21.616 1.00 97.56 138 GLN A O 1
ATOM 1058 N N . VAL A 1 139 ? -11.693 -0.278 20.084 1.00 96.44 139 VAL A N 1
ATOM 1059 C CA . VAL A 1 139 ? -11.806 1.010 20.786 1.00 96.44 139 VAL A CA 1
ATOM 1060 C C . VAL A 1 139 ? -13.262 1.469 20.854 1.00 96.44 139 VAL A C 1
ATOM 1062 O O . VAL A 1 139 ? -13.719 1.917 21.909 1.00 96.44 139 VAL A O 1
ATOM 1065 N N . ASN A 1 140 ? -14.013 1.331 19.760 1.00 95.50 140 ASN A N 1
ATOM 1066 C CA . ASN A 1 140 ? -15.432 1.671 19.733 1.00 95.50 140 ASN A CA 1
ATOM 1067 C C . ASN A 1 140 ? -16.256 0.786 20.678 1.00 95.50 140 ASN A C 1
ATOM 1069 O O . ASN A 1 140 ? -17.098 1.306 21.415 1.00 95.50 140 ASN A O 1
ATOM 1073 N N . ASP A 1 141 ? -15.983 -0.516 20.722 1.00 95.44 141 ASP A N 1
ATOM 1074 C CA . ASP A 1 141 ? -16.641 -1.441 21.650 1.00 95.44 141 ASP A CA 1
ATOM 1075 C C . ASP A 1 141 ? -16.311 -1.115 23.112 1.00 95.44 141 ASP A C 1
ATOM 1077 O O . ASP A 1 141 ? -17.196 -1.088 23.976 1.00 95.44 141 ASP A O 1
ATOM 1081 N N . LEU A 1 142 ? -15.052 -0.778 23.406 1.00 94.31 142 LEU A N 1
ATOM 1082 C CA . LEU A 1 142 ? -14.637 -0.354 24.743 1.00 94.31 142 LEU A CA 1
ATOM 1083 C C . LEU A 1 142 ? -15.338 0.949 25.167 1.00 94.31 142 LEU A C 1
ATOM 1085 O O . LEU A 1 142 ? -15.808 1.088 26.298 1.00 94.31 142 LEU A O 1
ATOM 1089 N N . LYS A 1 143 ? -15.464 1.909 24.247 1.00 92.25 143 LYS A N 1
ATOM 1090 C CA . LYS A 1 143 ? -16.162 3.179 24.485 1.00 92.25 143 LYS A CA 1
ATOM 1091 C C . LYS A 1 143 ? -17.661 2.974 24.728 1.00 92.25 143 LYS A C 1
ATOM 1093 O O . LYS A 1 143 ? -18.239 3.599 25.615 1.00 92.25 143 LYS A O 1
ATOM 1098 N N . ARG A 1 144 ? -18.299 2.075 23.974 1.00 89.25 144 ARG A N 1
ATOM 1099 C CA . ARG A 1 144 ? -19.719 1.726 24.152 1.00 89.25 144 ARG A CA 1
ATOM 1100 C C . ARG A 1 144 ? -19.969 0.999 25.471 1.00 89.25 144 ARG A C 1
ATOM 1102 O O . ARG A 1 144 ? -20.911 1.339 26.188 1.00 89.25 144 ARG A O 1
ATOM 1109 N N . SER A 1 145 ? -19.124 0.026 25.805 1.00 89.19 145 SER A N 1
ATOM 1110 C CA . SER A 1 145 ? -19.244 -0.751 27.044 1.00 89.19 145 SER A CA 1
ATOM 1111 C C . SER A 1 145 ? -19.000 0.101 28.288 1.00 89.19 145 SER A C 1
ATOM 1113 O O . SER A 1 145 ? -19.789 0.021 29.224 1.00 89.19 145 SER A O 1
ATOM 1115 N N . SER A 1 146 ? -17.992 0.978 28.284 1.00 83.62 146 SER A N 1
ATOM 1116 C CA . SER A 1 146 ? -17.732 1.915 29.392 1.00 83.62 146 SER A CA 1
ATOM 1117 C C . SER A 1 146 ? -18.855 2.943 29.595 1.00 83.62 146 SER A C 1
ATOM 1119 O O . SER A 1 146 ? -19.218 3.254 30.732 1.00 83.62 146 SER A O 1
ATOM 1121 N N . GLY A 1 147 ? -19.472 3.437 28.517 1.00 81.00 147 GLY A N 1
ATOM 1122 C CA . GLY A 1 147 ? -20.661 4.295 28.614 1.00 81.00 147 GLY A CA 1
ATOM 1123 C C . GLY A 1 147 ? -21.903 3.561 29.148 1.00 81.00 147 GLY A C 1
ATOM 1124 O O . GLY A 1 147 ? -22.680 4.111 29.930 1.00 81.00 147 GLY A O 1
ATOM 1125 N N . SER A 1 148 ? -22.082 2.295 28.768 1.00 75.69 148 SER A N 1
ATOM 1126 C CA . SER A 1 148 ? -23.248 1.495 29.176 1.00 75.69 148 SER A CA 1
ATOM 1127 C C . SER A 1 148 ? -23.133 0.972 30.614 1.00 75.69 148 SER A C 1
ATOM 1129 O O . SER A 1 148 ? -24.121 0.938 31.348 1.00 75.69 148 SER A O 1
ATOM 1131 N N . SER A 1 149 ? -21.926 0.604 31.054 1.00 71.81 149 SER A N 1
ATOM 1132 C CA . SER A 1 149 ? -21.686 0.150 32.428 1.00 71.81 149 SER A CA 1
ATOM 1133 C C . SER A 1 149 ? -21.806 1.293 33.436 1.00 71.81 149 SER A C 1
ATOM 1135 O O . SER A 1 149 ? -22.435 1.128 34.477 1.00 71.81 149 SER A O 1
ATOM 1137 N N . SER A 1 150 ? -21.286 2.481 33.112 1.00 73.38 150 SER A N 1
ATOM 1138 C CA . SER A 1 150 ? -21.375 3.653 33.994 1.00 73.38 150 SER A CA 1
ATOM 1139 C C . SER A 1 150 ? -22.811 4.153 34.189 1.00 73.38 150 SER A C 1
ATOM 1141 O O . SER A 1 150 ? -23.196 4.483 35.311 1.00 73.38 150 SER A O 1
ATOM 1143 N N . SER A 1 151 ? -23.624 4.170 33.130 1.00 75.75 151 SER A N 1
ATOM 1144 C CA . SER A 1 151 ? -25.039 4.561 33.220 1.00 75.75 151 SER A CA 1
ATOM 1145 C C . SER A 1 151 ? -25.869 3.567 34.037 1.00 75.75 151 SER A C 1
ATOM 1147 O O . SER A 1 151 ? -26.650 3.991 34.891 1.00 75.75 151 SER A O 1
ATOM 1149 N N . SER A 1 152 ? -25.642 2.263 33.851 1.00 74.25 152 SER A N 1
ATOM 1150 C CA . SER A 1 152 ? -26.325 1.215 34.621 1.00 74.25 152 SER A CA 1
ATOM 1151 C C . SER A 1 152 ? -25.991 1.317 36.113 1.00 74.25 152 SER A C 1
ATOM 1153 O O . SER A 1 152 ? -26.897 1.503 36.927 1.00 74.25 152 SER A O 1
ATOM 1155 N N . SER A 1 153 ? -24.702 1.349 36.474 1.00 84.00 153 SER A N 1
ATOM 1156 C CA . SER A 1 153 ? -24.275 1.474 37.875 1.00 84.00 153 SER A CA 1
ATOM 1157 C C . SER A 1 153 ? -24.749 2.775 38.532 1.00 84.00 153 SER A C 1
ATOM 1159 O O . SER A 1 153 ? -25.083 2.786 39.715 1.00 84.00 153 SER A O 1
ATOM 1161 N N . SER A 1 154 ? -24.812 3.878 37.779 1.00 87.88 154 SER A N 1
ATOM 1162 C CA . SER A 1 154 ? -25.333 5.158 38.277 1.00 87.88 154 SER A CA 1
ATOM 1163 C C . SER A 1 154 ? -26.829 5.079 38.608 1.00 87.88 154 SER A C 1
ATOM 1165 O O . SER A 1 154 ? -27.263 5.541 39.667 1.00 87.88 154 SER A O 1
ATOM 1167 N N . SER A 1 155 ? -27.623 4.437 37.745 1.00 87.62 155 SER A N 1
ATOM 1168 C CA . SER A 1 155 ? -29.062 4.254 37.973 1.00 87.62 155 SER A CA 1
ATOM 1169 C C . SER A 1 155 ? -29.363 3.331 39.161 1.00 87.62 155 SER A C 1
ATOM 1171 O O . SER A 1 155 ? -30.255 3.622 39.966 1.00 87.62 155 SER A O 1
ATOM 1173 N N . GLU A 1 156 ? -28.573 2.267 39.331 1.00 93.31 156 GLU A N 1
ATOM 1174 C CA . GLU A 1 156 ? -28.662 1.368 40.482 1.00 93.31 156 GLU A CA 1
ATOM 1175 C C . GLU A 1 156 ? -28.291 2.093 41.780 1.00 93.31 156 GLU A C 1
ATOM 1177 O O . GLU A 1 156 ? -29.036 2.015 42.758 1.00 93.31 156 GLU A O 1
ATOM 1182 N N . LEU A 1 157 ? -27.205 2.874 41.781 1.00 93.25 157 LEU A N 1
ATOM 1183 C CA . LEU A 1 157 ? -26.801 3.702 42.922 1.00 93.25 157 LEU A CA 1
ATOM 1184 C C . LEU A 1 157 ? -27.866 4.732 43.302 1.00 93.25 157 LEU A C 1
ATOM 1186 O O . LEU A 1 157 ? -28.165 4.884 44.486 1.00 93.25 157 LEU A O 1
ATOM 1190 N N . SER A 1 158 ? -28.461 5.420 42.323 1.00 93.31 158 SER A N 1
ATOM 1191 C CA . SER A 1 158 ? -29.548 6.370 42.582 1.00 93.31 158 SER A CA 1
ATOM 1192 C C . SER A 1 158 ? -30.756 5.671 43.207 1.00 93.31 158 SER A C 1
ATOM 1194 O O . SER A 1 158 ? -31.318 6.165 44.182 1.00 93.31 158 SER A O 1
ATOM 1196 N N . SER A 1 159 ? -31.123 4.497 42.689 1.00 95.19 159 SER A N 1
ATOM 1197 C CA . SER A 1 159 ? -32.252 3.710 43.199 1.00 95.19 159 SER A CA 1
ATOM 1198 C C . SER A 1 159 ? -32.003 3.205 44.622 1.00 95.19 159 SER A C 1
ATOM 1200 O O . SER A 1 159 ? -32.889 3.265 45.475 1.00 95.19 159 SER A O 1
ATOM 1202 N N . LEU A 1 160 ? -30.788 2.725 44.900 1.00 96.44 160 LEU A N 1
ATOM 1203 C CA . LEU A 1 160 ? -30.371 2.301 46.235 1.00 96.44 160 LEU A CA 1
ATOM 1204 C C . LEU A 1 160 ? -30.353 3.475 47.213 1.00 96.44 160 LEU A C 1
ATOM 1206 O O . LEU A 1 160 ? -30.840 3.332 48.330 1.00 96.44 160 LEU A O 1
ATOM 1210 N N . LYS A 1 161 ? -29.858 4.642 46.792 1.00 96.25 161 LYS A N 1
ATOM 1211 C CA . LYS A 1 161 ? -29.831 5.842 47.631 1.00 96.25 161 LYS A CA 1
ATOM 1212 C C . LYS A 1 161 ? -31.236 6.293 48.024 1.00 96.25 161 LYS A C 1
ATOM 1214 O O . LYS A 1 161 ? -31.482 6.492 49.207 1.00 96.25 161 LYS A O 1
ATOM 1219 N N . SER A 1 162 ? -32.176 6.335 47.077 1.00 95.62 162 SER A N 1
ATOM 1220 C CA . SER A 1 162 ? -33.579 6.634 47.388 1.00 95.62 162 SER A CA 1
ATOM 1221 C C . SER A 1 162 ? -34.193 5.626 48.363 1.00 95.62 162 SER A C 1
ATOM 1223 O O . SER A 1 162 ? -34.899 6.031 49.279 1.00 95.62 162 SER A O 1
ATOM 1225 N N . LYS A 1 163 ? -33.893 4.325 48.220 1.00 97.19 163 LYS A N 1
ATOM 1226 C CA . LYS A 1 163 ? -34.354 3.301 49.174 1.00 97.19 163 LYS A CA 1
ATOM 1227 C C . LYS A 1 163 ? -33.768 3.497 50.573 1.00 97.19 163 LYS A C 1
ATOM 1229 O O . LYS A 1 163 ? -34.492 3.336 51.548 1.00 97.19 163 LYS A O 1
ATOM 1234 N N . VAL A 1 164 ? -32.487 3.848 50.678 1.00 97.25 164 VAL A N 1
ATOM 1235 C CA . VAL A 1 164 ? -31.836 4.147 51.965 1.00 97.25 164 VAL A CA 1
ATOM 1236 C C . VAL A 1 164 ? -32.456 5.386 52.612 1.00 97.25 164 VAL A C 1
ATOM 1238 O O . VAL A 1 164 ? -32.735 5.367 53.808 1.00 97.25 164 VAL A O 1
ATOM 1241 N N . ASP A 1 165 ? -32.731 6.435 51.834 1.00 96.69 165 ASP A N 1
ATOM 1242 C CA . ASP A 1 165 ? -33.385 7.648 52.334 1.00 96.69 165 ASP A CA 1
ATOM 1243 C C . ASP A 1 165 ? -34.827 7.370 52.808 1.00 96.69 165 ASP A C 1
ATOM 1245 O O . ASP A 1 165 ? -35.244 7.881 53.849 1.00 96.69 165 ASP A O 1
ATOM 1249 N N . GLU A 1 166 ? -35.584 6.537 52.084 1.00 97.06 166 GLU A N 1
ATOM 1250 C CA . GLU A 1 166 ? -36.924 6.073 52.482 1.00 97.06 166 GLU A CA 1
ATOM 1251 C C . GLU A 1 166 ? -36.863 5.298 53.806 1.00 97.06 166 GLU A C 1
ATOM 1253 O O . GLU A 1 166 ? -37.547 5.645 54.768 1.00 97.06 166 GLU A O 1
ATOM 1258 N N . GLN A 1 167 ? -35.961 4.314 53.895 1.00 97.75 167 GLN A N 1
ATOM 1259 C CA . GLN A 1 167 ? -35.744 3.541 55.118 1.00 97.75 167 GLN A CA 1
ATOM 1260 C C . GLN A 1 167 ? -35.329 4.430 56.293 1.00 97.75 167 GLN A C 1
ATOM 1262 O O . GLN A 1 167 ? -35.809 4.231 57.406 1.00 97.75 167 GLN A O 1
ATOM 1267 N N . GLY A 1 168 ? -34.484 5.440 56.065 1.00 97.19 168 GLY A N 1
ATOM 1268 C CA . GLY A 1 168 ? -34.101 6.406 57.094 1.00 97.19 168 GLY A CA 1
ATOM 1269 C C . GLY A 1 168 ? -35.297 7.191 57.643 1.00 97.19 168 GLY A C 1
ATOM 1270 O O . GLY A 1 168 ? -35.408 7.387 58.854 1.00 97.19 168 GLY A O 1
ATOM 1271 N N . ARG A 1 169 ? -36.236 7.594 56.776 1.00 96.25 169 ARG A N 1
ATOM 1272 C CA . ARG A 1 169 ? -37.483 8.260 57.195 1.00 96.25 169 ARG A CA 1
ATOM 1273 C C . ARG A 1 169 ? -38.388 7.324 57.982 1.00 96.25 169 ARG A C 1
ATOM 1275 O O . ARG A 1 169 ? -38.973 7.749 58.976 1.00 96.25 169 ARG A O 1
ATOM 1282 N N . ASP A 1 170 ? -38.501 6.072 57.559 1.00 97.00 170 ASP A N 1
ATOM 1283 C CA . ASP A 1 170 ? -39.327 5.084 58.250 1.00 97.00 170 ASP A CA 1
ATOM 1284 C C . ASP A 1 170 ? -38.764 4.731 59.626 1.00 97.00 170 ASP A C 1
ATOM 1286 O O . ASP A 1 170 ? -39.522 4.670 60.592 1.00 97.00 170 ASP A O 1
ATOM 1290 N N . VAL A 1 171 ? -37.440 4.609 59.757 1.00 97.56 171 VAL A N 1
ATOM 1291 C CA . VAL A 1 171 ? -36.780 4.452 61.061 1.00 97.56 171 VAL A CA 1
ATOM 1292 C C . VAL A 1 171 ? -37.080 5.646 61.968 1.00 97.56 171 VAL A C 1
ATOM 1294 O O . VAL A 1 171 ? -37.489 5.439 63.107 1.00 97.56 171 VAL A O 1
ATOM 1297 N N . ALA A 1 172 ? -36.970 6.881 61.468 1.00 96.75 172 ALA A N 1
ATOM 1298 C CA . ALA A 1 172 ? -37.285 8.076 62.257 1.00 96.75 172 ALA A CA 1
ATOM 1299 C C . ALA A 1 172 ? -38.765 8.130 62.689 1.00 96.75 172 ALA A C 1
ATOM 1301 O O . ALA A 1 172 ? -39.081 8.528 63.812 1.00 96.75 172 ALA A O 1
ATOM 1302 N N . ARG A 1 173 ? -39.692 7.699 61.820 1.00 96.94 173 ARG A N 1
ATOM 1303 C CA . ARG A 1 173 ? -41.122 7.582 62.159 1.00 96.94 173 ARG A CA 1
ATOM 1304 C C . ARG A 1 173 ? -41.360 6.536 63.242 1.00 96.94 173 ARG A C 1
ATOM 1306 O O . ARG A 1 173 ? -42.058 6.828 64.211 1.00 96.94 173 ARG A O 1
ATOM 1313 N N . LEU A 1 174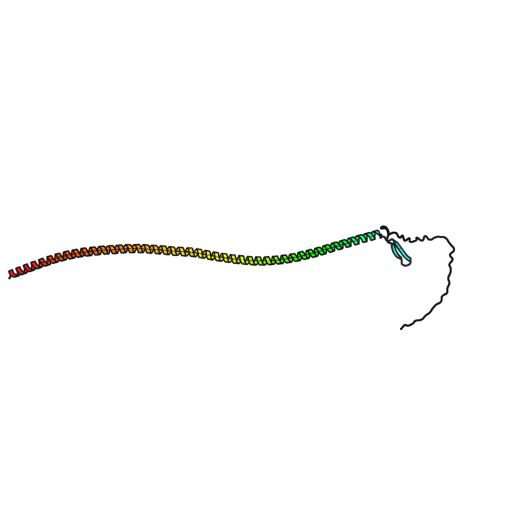 ? -40.779 5.346 63.090 1.00 96.81 174 LEU A N 1
ATOM 1314 C CA . LEU A 1 174 ? -40.883 4.267 64.073 1.00 96.81 174 LEU A CA 1
ATOM 1315 C C . LEU A 1 174 ? -40.298 4.693 65.422 1.00 96.81 174 LEU A C 1
ATOM 1317 O O . LEU A 1 174 ? -40.905 4.444 66.459 1.00 96.81 174 LEU A O 1
ATOM 1321 N N . GLU A 1 175 ? -39.162 5.388 65.419 1.00 96.31 175 GLU A N 1
ATOM 1322 C CA . GLU A 1 175 ? -38.560 5.951 66.627 1.00 96.31 175 GLU A CA 1
ATOM 1323 C C . GLU A 1 175 ? -39.498 6.956 67.317 1.00 96.31 175 GLU A C 1
ATOM 1325 O O . GLU A 1 175 ? -39.672 6.906 68.538 1.00 96.31 175 GLU A O 1
ATOM 1330 N N . GLY A 1 176 ? -40.163 7.823 66.547 1.00 96.12 176 GLY A N 1
ATOM 1331 C CA . GLY A 1 176 ? -41.209 8.715 67.053 1.00 96.12 176 GLY A CA 1
ATOM 1332 C C . GLY A 1 176 ? -42.360 7.950 67.712 1.00 96.12 176 GLY A C 1
ATOM 1333 O O . GLY A 1 176 ? -42.683 8.203 68.871 1.00 96.12 176 GLY A O 1
ATOM 1334 N N . GLN A 1 177 ? -42.913 6.946 67.023 1.00 96.69 177 GLN A N 1
ATOM 1335 C CA . GLN A 1 177 ? -44.000 6.114 67.553 1.00 96.69 177 GLN A CA 1
ATOM 1336 C C . GLN A 1 177 ? -43.603 5.369 68.837 1.00 96.69 177 GLN A C 1
ATOM 1338 O O . GLN A 1 177 ? -44.393 5.291 69.779 1.00 96.69 177 GLN A O 1
ATOM 1343 N N . VAL A 1 178 ? -42.378 4.841 68.906 1.00 95.75 178 VAL A N 1
ATOM 1344 C CA . VAL A 1 178 ? -41.849 4.181 70.110 1.00 95.75 178 VAL A CA 1
ATOM 1345 C C . VAL A 1 178 ? -41.735 5.171 71.269 1.00 95.75 178 VAL A C 1
ATOM 1347 O O . VAL A 1 178 ? -42.110 4.843 72.398 1.00 95.75 178 VAL A O 1
ATOM 1350 N N . ASN A 1 179 ? -41.252 6.388 71.012 1.00 94.62 179 ASN A N 1
ATOM 1351 C CA . ASN A 1 179 ? -41.170 7.431 72.032 1.00 94.62 179 ASN A CA 1
ATOM 1352 C C . ASN A 1 179 ? -42.554 7.855 72.536 1.00 94.62 179 ASN A C 1
ATOM 1354 O O . ASN A 1 179 ? -42.737 7.999 73.748 1.00 94.62 179 ASN A O 1
ATOM 1358 N N . ASP A 1 180 ? -43.528 7.999 71.641 1.00 94.81 180 ASP A N 1
ATOM 1359 C CA . ASP A 1 180 ? -44.903 8.333 72.008 1.00 94.81 180 ASP A CA 1
ATOM 1360 C C . ASP A 1 180 ? -45.541 7.228 72.854 1.00 94.81 180 ASP A C 1
ATOM 1362 O O . ASP A 1 180 ? -46.102 7.518 73.911 1.00 94.81 180 ASP A O 1
ATOM 1366 N N . LEU A 1 181 ? -45.367 5.957 72.475 1.00 94.06 181 LEU A N 1
ATOM 1367 C CA . LEU A 1 181 ? -45.821 4.809 73.268 1.00 94.06 181 LEU A CA 1
ATOM 1368 C C . LEU A 1 181 ? -45.162 4.758 74.649 1.00 94.06 181 LEU A C 1
ATOM 1370 O O . LEU A 1 181 ? -45.815 4.468 75.6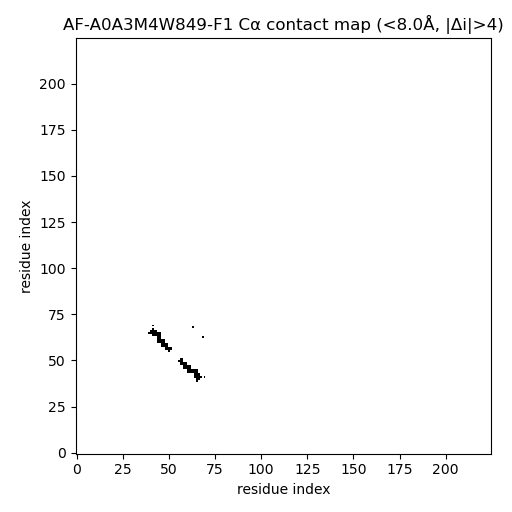54 1.00 94.06 181 LEU A O 1
ATOM 1374 N N . LYS A 1 182 ? -43.862 5.047 74.735 1.00 91.50 182 LYS A N 1
ATOM 1375 C CA . LYS A 1 182 ? -43.133 5.078 76.009 1.00 91.50 182 LYS A CA 1
ATOM 1376 C C . LYS A 1 182 ? -43.650 6.191 76.923 1.00 91.50 182 LYS A C 1
ATOM 1378 O O . LYS A 1 182 ? -43.771 5.995 78.131 1.00 91.50 182 LYS A O 1
ATOM 1383 N N . ARG A 1 183 ? -43.989 7.352 76.356 1.00 88.69 183 ARG A N 1
ATOM 1384 C CA . ARG A 1 183 ? -44.605 8.462 77.094 1.00 88.69 183 ARG A CA 1
ATOM 1385 C C . ARG A 1 183 ? -46.021 8.108 77.537 1.00 88.69 183 ARG A C 1
ATOM 1387 O O . ARG A 1 183 ? -46.332 8.249 78.717 1.00 88.69 183 ARG A O 1
ATOM 1394 N N . SER A 1 184 ? -46.853 7.598 76.630 1.00 89.44 184 SER A N 1
ATOM 1395 C CA . SER A 1 184 ? -48.247 7.266 76.926 1.00 89.44 184 SER A CA 1
ATOM 1396 C C . SER A 1 184 ? -48.370 6.148 77.960 1.00 89.44 184 SER A C 1
ATOM 1398 O O . SER A 1 184 ? -49.203 6.255 78.849 1.00 89.44 184 SER A O 1
ATOM 1400 N N . SER A 1 185 ? -47.519 5.118 77.902 1.00 85.62 185 SER A N 1
ATOM 1401 C CA . SER A 1 185 ? -47.476 4.034 78.898 1.00 85.62 185 SER A CA 1
ATOM 1402 C C . SER A 1 185 ? -46.999 4.510 80.276 1.00 85.62 185 SER A C 1
ATOM 1404 O O . SER A 1 185 ? -47.508 4.063 81.309 1.00 85.62 185 SER A O 1
ATOM 1406 N N . GLY A 1 186 ? -46.063 5.462 80.319 1.00 82.44 186 GLY A N 1
ATOM 1407 C CA . GLY A 1 186 ? -45.655 6.122 81.561 1.00 82.44 186 GLY A CA 1
ATOM 1408 C C . GLY A 1 186 ? -46.783 6.957 82.177 1.00 82.44 186 GLY A C 1
ATOM 1409 O O . GLY A 1 186 ? -47.005 6.913 83.385 1.00 82.44 186 GLY A O 1
ATOM 1410 N N . SER A 1 187 ? -47.544 7.677 81.352 1.00 79.62 187 SER A N 1
ATOM 1411 C CA . SER A 1 187 ? -48.697 8.459 81.812 1.00 79.62 187 SER A CA 1
ATOM 1412 C C . SER A 1 187 ? -49.901 7.589 82.185 1.00 79.62 187 SER A C 1
ATOM 1414 O O . SER A 1 187 ? -50.549 7.840 83.195 1.00 79.62 187 SER A O 1
ATOM 1416 N N . SER A 1 188 ? -50.202 6.534 81.426 1.00 76.69 188 SER A N 1
ATOM 1417 C CA . SER A 1 188 ? -51.338 5.654 81.720 1.00 76.69 188 SER A CA 1
ATOM 1418 C C . SER A 1 188 ? -51.117 4.854 83.002 1.00 76.69 188 SER A C 1
ATOM 1420 O O . SER A 1 188 ? -52.062 4.630 83.758 1.00 76.69 188 SER A O 1
ATOM 1422 N N . SER A 1 189 ? -49.874 4.449 83.280 1.00 79.75 189 SER A N 1
ATOM 1423 C CA . SER A 1 189 ? -49.525 3.756 84.524 1.00 79.75 189 SER A CA 1
ATOM 1424 C C . SER A 1 189 ? -49.645 4.664 85.749 1.00 79.75 189 SER A C 1
ATOM 1426 O O . SER A 1 189 ? -50.169 4.221 86.772 1.00 79.75 189 SER A O 1
ATOM 1428 N N . SER A 1 190 ? -49.250 5.938 85.656 1.00 77.56 190 SER A N 1
ATOM 1429 C CA . SER A 1 190 ? -49.405 6.886 86.766 1.00 77.56 190 SER A CA 1
ATOM 1430 C C . SER A 1 190 ? -50.872 7.241 87.028 1.00 77.56 190 SER A C 1
ATOM 1432 O O . SER A 1 190 ? -51.302 7.195 88.183 1.00 77.56 190 SER A O 1
ATOM 1434 N N . SER A 1 191 ? -51.668 7.482 85.979 1.00 76.44 191 SER A N 1
ATOM 1435 C CA . SER A 1 191 ? -53.118 7.682 86.100 1.00 76.44 191 SER A CA 1
ATOM 1436 C C . SER A 1 191 ? -53.803 6.463 86.721 1.00 76.44 191 SER A C 1
ATOM 1438 O O . SER A 1 191 ? -54.460 6.600 87.751 1.00 76.44 191 SER A O 1
ATOM 1440 N N . SER A 1 192 ? -53.549 5.257 86.200 1.00 84.44 192 SER A N 1
ATOM 1441 C CA . SER A 1 192 ? -54.128 4.019 86.749 1.00 84.44 192 SER A CA 1
ATOM 1442 C C . SER A 1 192 ? -53.710 3.785 88.205 1.00 84.44 192 SER A C 1
ATOM 1444 O O . SER A 1 192 ? -54.517 3.368 89.031 1.00 84.44 192 SER A O 1
ATOM 1446 N N . SER A 1 193 ? -52.459 4.092 88.567 1.00 84.94 193 SER A N 1
ATOM 1447 C CA . SER A 1 193 ? -51.984 3.981 89.952 1.00 84.94 193 SER A CA 1
ATOM 1448 C C . SER A 1 193 ? -52.689 4.965 90.891 1.00 84.94 193 SER A C 1
ATOM 1450 O O . SER A 1 193 ? -52.934 4.637 92.058 1.00 84.94 193 SER A O 1
ATOM 1452 N N . SER A 1 194 ? -52.997 6.172 90.414 1.00 83.94 194 SER A N 1
ATOM 1453 C CA . SER A 1 194 ? -53.722 7.174 91.197 1.00 83.94 194 SER A CA 1
ATOM 1454 C C . SER A 1 194 ? -55.189 6.785 91.401 1.00 83.94 194 SER A C 1
ATOM 1456 O O . SER A 1 194 ? -55.659 6.823 92.537 1.00 83.94 194 SER A O 1
ATOM 1458 N N . GLU A 1 195 ? -55.859 6.287 90.357 1.00 91.00 195 GLU A N 1
ATOM 1459 C CA . GLU A 1 195 ? -57.234 5.777 90.426 1.00 91.00 195 GLU A CA 1
ATOM 1460 C C . GLU A 1 195 ? -57.343 4.540 91.328 1.00 91.00 195 GLU A C 1
ATOM 1462 O O . GLU A 1 195 ? -58.244 4.439 92.160 1.00 91.00 195 GLU A O 1
ATOM 1467 N N . LEU A 1 196 ? -56.383 3.614 91.250 1.00 88.44 196 LEU A N 1
ATOM 1468 C CA . LEU A 1 196 ? -56.317 2.478 92.174 1.00 88.44 196 LEU A CA 1
ATOM 1469 C C . LEU A 1 196 ? -56.132 2.937 93.625 1.00 88.44 196 LEU A C 1
ATOM 1471 O O . LEU A 1 196 ? -56.691 2.341 94.546 1.00 88.44 196 LEU A O 1
ATOM 1475 N N . SER A 1 197 ? -55.361 4.004 93.844 1.00 88.88 197 SER A N 1
ATOM 1476 C CA . SER A 1 197 ? -55.135 4.556 95.182 1.00 88.88 197 SER A CA 1
ATOM 1477 C C . SER A 1 197 ? -56.369 5.260 95.747 1.00 88.88 197 SER A C 1
ATOM 1479 O O . SER A 1 197 ? -56.595 5.175 96.956 1.00 88.88 197 SER A O 1
ATOM 1481 N N . SER A 1 198 ? -57.165 5.945 94.918 1.00 91.12 198 SER A N 1
ATOM 1482 C CA . SER A 1 198 ? -58.448 6.521 95.344 1.00 91.12 198 SER A CA 1
ATOM 1483 C C . SER A 1 198 ? -59.471 5.425 95.623 1.00 91.12 198 SER A C 1
ATOM 1485 O O . SER A 1 198 ? -60.000 5.378 96.728 1.00 91.12 198 SER A O 1
ATOM 1487 N N . LEU A 1 199 ? -59.633 4.461 94.712 1.00 92.88 199 LEU A N 1
ATOM 1488 C CA . LEU A 1 199 ? -60.542 3.325 94.899 1.00 92.88 199 LEU A CA 1
ATOM 1489 C C . LEU A 1 199 ? -60.214 2.522 96.164 1.00 92.88 199 LEU A C 1
ATOM 1491 O O . LEU A 1 199 ? -61.110 2.131 96.906 1.00 92.88 199 LEU A O 1
ATOM 1495 N N . LYS A 1 200 ? -58.928 2.302 96.461 1.00 91.06 200 LYS A N 1
ATOM 1496 C CA . LYS A 1 200 ? -58.506 1.611 97.688 1.00 91.06 200 LYS A CA 1
ATOM 1497 C C . LYS A 1 200 ? -58.838 2.406 98.954 1.00 91.06 200 LYS A C 1
ATOM 1499 O O . LYS A 1 200 ? -59.154 1.806 99.986 1.00 91.06 200 LYS A O 1
ATOM 1504 N N . ARG A 1 201 ? -58.760 3.739 98.891 1.00 90.25 201 ARG A N 1
ATOM 1505 C CA . ARG A 1 201 ? -59.172 4.636 99.979 1.00 90.25 201 ARG A CA 1
ATOM 1506 C C . ARG A 1 201 ? -60.679 4.559 100.197 1.00 90.25 201 ARG A C 1
ATOM 1508 O O . ARG A 1 201 ? -61.095 4.316 101.324 1.00 90.25 201 ARG A O 1
ATOM 1515 N N . ASP A 1 202 ? -61.457 4.665 99.126 1.00 94.00 202 ASP A N 1
ATOM 1516 C CA . ASP A 1 202 ? -62.919 4.596 99.176 1.00 94.00 202 ASP A CA 1
ATOM 1517 C C . ASP A 1 202 ? -63.394 3.242 99.713 1.00 94.00 202 ASP A C 1
ATOM 1519 O O . ASP A 1 202 ? -64.201 3.194 100.641 1.00 94.00 202 ASP A O 1
ATOM 1523 N N . LEU A 1 203 ? -62.806 2.140 99.234 1.00 91.31 203 LEU A N 1
ATOM 1524 C CA . LEU A 1 203 ? -63.071 0.794 99.747 1.00 91.31 203 LEU A CA 1
ATOM 1525 C C . LEU A 1 203 ? -62.762 0.686 101.249 1.00 91.31 203 LEU A C 1
ATOM 1527 O O . LEU A 1 203 ? -63.528 0.089 102.001 1.00 91.31 203 LEU A O 1
ATOM 1531 N N . SER A 1 204 ? -61.654 1.279 101.708 1.00 91.38 204 SER A N 1
ATOM 1532 C CA . SER A 1 204 ? -61.279 1.270 103.131 1.00 91.38 204 SER A CA 1
ATOM 1533 C C . SER A 1 204 ? -62.260 2.075 103.994 1.00 91.38 204 SER A C 1
ATOM 1535 O O . SER A 1 204 ? -62.591 1.659 105.110 1.00 91.38 204 SER A O 1
ATOM 1537 N N . SER A 1 205 ? -62.759 3.201 103.476 1.00 92.69 205 SER A N 1
ATOM 1538 C CA . SER A 1 205 ? -63.810 3.992 104.122 1.00 92.69 205 SER A CA 1
ATOM 1539 C C . SER A 1 205 ? -65.105 3.185 104.233 1.00 92.69 205 SER A C 1
ATOM 1541 O O . SER A 1 205 ? -65.628 3.020 105.335 1.00 92.69 205 SER A O 1
ATOM 1543 N N . GLN A 1 206 ? -65.558 2.576 103.132 1.00 94.62 206 GLN A N 1
ATOM 1544 C CA . GLN A 1 206 ? -66.748 1.718 103.117 1.00 94.62 206 GLN A CA 1
ATOM 1545 C C . GLN A 1 206 ? -66.618 0.521 104.068 1.00 94.62 206 GLN A C 1
ATOM 1547 O O . GLN A 1 206 ? -67.557 0.204 104.795 1.00 94.62 206 GLN A O 1
ATOM 1552 N N . GLN A 1 207 ? -65.451 -0.128 104.127 1.00 90.94 207 GLN A N 1
ATOM 1553 C CA . GLN A 1 207 ? -65.177 -1.229 105.060 1.00 90.94 207 GLN A CA 1
ATOM 1554 C C . GLN A 1 207 ? -65.363 -0.795 106.527 1.00 90.94 207 GLN A C 1
ATOM 1556 O O . GLN A 1 207 ? -65.895 -1.549 107.352 1.00 90.94 207 GLN A O 1
ATOM 1561 N N . SER A 1 208 ? -64.930 0.424 106.856 1.00 90.31 208 SER A N 1
ATOM 1562 C CA . SER A 1 208 ? -65.058 0.999 108.199 1.00 90.31 208 SER A CA 1
ATOM 1563 C C . SER A 1 208 ? -66.515 1.326 108.526 1.00 90.31 208 SER A C 1
ATOM 1565 O O . SER A 1 208 ? -66.998 0.971 109.601 1.00 90.31 208 S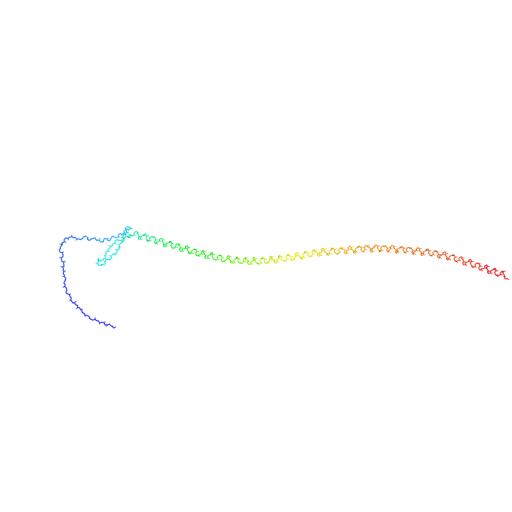ER A O 1
ATOM 1567 N N . GLU A 1 209 ? -67.245 1.925 107.582 1.00 93.44 209 GLU A N 1
ATOM 1568 C CA . GLU A 1 209 ? -68.684 2.179 107.713 1.00 93.44 209 GLU A CA 1
ATOM 1569 C C . GLU A 1 209 ? -69.476 0.884 107.905 1.00 93.44 209 GLU A C 1
ATOM 1571 O O . GLU A 1 209 ? -70.276 0.7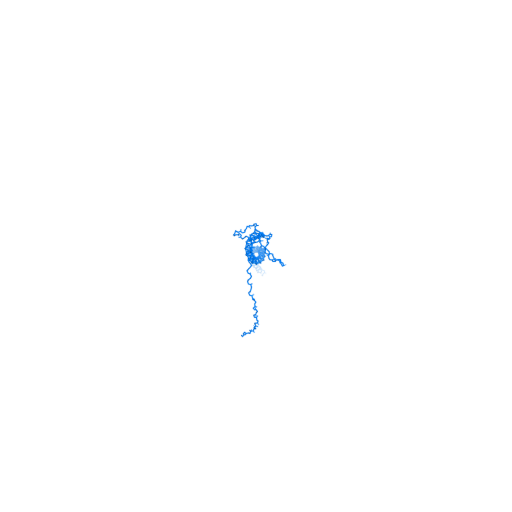89 108.832 1.00 93.44 209 GLU A O 1
ATOM 1576 N N . LEU A 1 210 ? -69.203 -0.151 107.108 1.00 92.25 210 LEU A N 1
ATOM 1577 C CA . LEU A 1 210 ? -69.867 -1.451 107.214 1.00 92.25 210 LEU A CA 1
ATOM 1578 C C . LEU A 1 210 ? -69.577 -2.111 108.569 1.00 92.25 210 LEU A C 1
ATOM 1580 O O . LEU A 1 210 ? -70.471 -2.685 109.186 1.00 92.25 210 LEU A O 1
ATOM 1584 N N . SER A 1 211 ? -68.355 -1.966 109.088 1.00 90.94 211 SER A N 1
ATOM 1585 C CA . SER A 1 211 ? -68.000 -2.435 110.435 1.00 90.94 211 SER A CA 1
ATOM 1586 C C . SER A 1 211 ? -68.785 -1.701 111.528 1.00 90.94 211 SER A C 1
ATOM 1588 O O . SER A 1 211 ? -69.239 -2.326 112.487 1.00 90.94 211 SER A O 1
ATOM 1590 N N . ASN A 1 212 ? -68.984 -0.390 111.375 1.00 88.94 212 ASN A N 1
ATOM 1591 C CA . ASN A 1 212 ? -69.783 0.414 112.298 1.00 88.94 212 ASN A CA 1
ATOM 1592 C C . ASN A 1 212 ? -71.274 0.059 112.220 1.00 88.94 212 ASN A C 1
ATOM 1594 O O . ASN A 1 212 ? -71.905 -0.119 113.258 1.00 88.94 212 ASN A O 1
ATOM 1598 N N . VAL A 1 213 ? -71.820 -0.119 111.013 1.00 90.31 213 VAL A N 1
ATOM 1599 C CA . VAL A 1 213 ? -73.200 -0.584 110.789 1.00 90.31 213 VAL A CA 1
ATOM 1600 C C . VAL A 1 213 ? -73.402 -1.987 111.355 1.00 90.31 213 VAL A C 1
ATOM 1602 O O . VAL A 1 213 ? -74.426 -2.271 111.964 1.00 90.31 213 VAL A O 1
ATOM 1605 N N . LYS A 1 214 ? -72.418 -2.877 111.210 1.00 90.62 214 LYS A N 1
ATOM 1606 C CA . LYS A 1 214 ? -72.479 -4.216 111.798 1.00 90.62 214 LYS A CA 1
ATOM 1607 C C . LYS A 1 214 ? -72.526 -4.154 113.325 1.00 90.62 214 LYS A C 1
ATOM 1609 O O . LYS A 1 214 ? -73.338 -4.846 113.925 1.00 90.62 214 LYS A O 1
ATOM 1614 N N . ARG A 1 215 ? -71.712 -3.295 113.948 1.00 87.00 215 ARG A N 1
ATOM 1615 C CA . ARG A 1 215 ? -71.767 -3.060 115.401 1.00 87.00 215 ARG A CA 1
ATOM 1616 C C . ARG A 1 215 ? -73.113 -2.491 115.836 1.00 87.00 215 ARG A C 1
ATOM 1618 O O . ARG A 1 215 ? -73.682 -2.996 116.794 1.00 87.00 215 ARG A O 1
ATOM 1625 N N . SER A 1 216 ? -73.643 -1.494 115.125 1.00 88.44 216 SER A N 1
ATOM 1626 C CA . SER A 1 216 ? -74.947 -0.922 115.470 1.00 88.44 216 SER A CA 1
ATOM 1627 C C . SER A 1 216 ? -76.082 -1.931 115.291 1.00 88.44 216 SER A C 1
ATOM 1629 O O . SER A 1 216 ? -76.983 -1.968 116.124 1.00 88.44 216 SER A O 1
ATOM 1631 N N . LEU A 1 217 ? -76.020 -2.794 114.272 1.00 86.25 217 LEU A N 1
ATOM 1632 C CA . LEU A 1 217 ? -76.943 -3.916 114.088 1.00 86.25 217 LEU A CA 1
ATOM 1633 C C . LEU A 1 217 ? -76.829 -4.932 115.232 1.00 86.25 217 LEU A C 1
ATOM 1635 O O . LEU A 1 217 ? -77.854 -5.351 115.765 1.00 86.25 217 LEU A O 1
ATOM 1639 N N . ASP A 1 218 ? -75.610 -5.312 115.627 1.00 87.25 218 ASP A N 1
ATOM 1640 C CA . ASP A 1 218 ? -75.372 -6.223 116.752 1.00 87.25 218 ASP A CA 1
ATOM 1641 C C . ASP A 1 218 ? -75.913 -5.633 118.065 1.00 87.25 218 ASP A C 1
ATOM 1643 O O . ASP A 1 218 ? -76.549 -6.340 118.847 1.00 87.25 218 ASP A O 1
ATOM 1647 N N . ASP A 1 219 ? -75.713 -4.336 118.302 1.00 85.44 219 ASP A N 1
ATOM 1648 C CA . ASP A 1 219 ? -76.234 -3.631 119.477 1.00 85.44 219 ASP A CA 1
ATOM 1649 C C . ASP A 1 219 ? -77.768 -3.545 119.455 1.00 85.44 219 ASP A C 1
ATOM 1651 O O . ASP A 1 219 ? -78.420 -3.774 120.476 1.00 85.44 219 ASP A O 1
ATOM 1655 N N . LEU A 1 220 ? -78.372 -3.289 118.289 1.00 82.19 220 LEU A N 1
ATOM 1656 C CA . LEU A 1 220 ? -79.827 -3.306 118.125 1.00 82.19 220 LEU A CA 1
ATOM 1657 C C . LEU A 1 220 ? -80.390 -4.719 118.326 1.00 82.19 220 LEU A C 1
ATOM 1659 O O . LEU A 1 220 ? -81.392 -4.890 119.016 1.00 82.19 220 LEU A O 1
ATOM 1663 N N . SER A 1 221 ? -79.714 -5.744 117.802 1.00 79.81 221 SER A N 1
ATOM 1664 C CA . SER A 1 221 ? -80.081 -7.148 117.995 1.00 79.81 221 SER A CA 1
ATOM 1665 C C . SER A 1 221 ? -79.993 -7.575 119.460 1.00 79.81 221 SER A C 1
ATOM 1667 O O . SER A 1 221 ? -80.763 -8.442 119.871 1.00 79.81 221 SER A O 1
ATOM 1669 N N . ARG A 1 222 ? -79.080 -6.994 120.249 1.00 78.94 222 ARG A N 1
ATOM 1670 C CA . ARG A 1 222 ? -79.035 -7.195 121.706 1.00 78.94 222 ARG A CA 1
ATOM 1671 C C . ARG A 1 222 ? -80.172 -6.488 122.436 1.00 78.94 222 ARG A C 1
ATOM 1673 O O . ARG A 1 222 ? -80.527 -6.925 123.517 1.00 78.94 222 ARG A O 1
ATOM 1680 N N . LYS A 1 223 ? -80.714 -5.410 121.867 1.00 73.25 223 LYS A N 1
ATOM 1681 C CA . LYS A 1 223 ? -81.793 -4.604 122.458 1.00 73.25 223 LYS A CA 1
ATOM 1682 C C . LYS A 1 223 ? -83.200 -5.100 122.096 1.00 73.25 223 LYS A C 1
ATOM 1684 O O . LYS A 1 223 ? -84.162 -4.720 122.751 1.00 73.25 223 LYS A O 1
ATOM 1689 N N . VAL A 1 224 ? -83.317 -5.897 121.032 1.00 71.44 224 VAL A N 1
ATOM 1690 C CA . VAL A 1 224 ? -84.570 -6.514 120.547 1.00 71.44 224 VAL A CA 1
ATOM 1691 C C . VAL A 1 224 ? -84.808 -7.913 121.156 1.00 71.44 224 VAL A C 1
ATOM 1693 O O . VAL A 1 224 ? -85.883 -8.482 120.983 1.00 71.44 224 VAL A O 1
ATOM 1696 N N . LYS A 1 225 ? -83.838 -8.457 121.899 1.00 50.31 225 LYS A N 1
ATOM 1697 C CA . LYS A 1 225 ? -83.992 -9.642 122.760 1.00 50.31 225 LYS A CA 1
ATOM 1698 C C . LYS A 1 225 ? -84.204 -9.226 124.208 1.00 50.31 225 LYS A C 1
ATOM 1700 O O . LYS A 1 225 ? -84.914 -9.979 124.906 1.00 50.31 225 LYS A O 1
#

Secondary structure (DSSP, 8-state):
-------------------------------------SPPPTTPEEEEEEEETTTEEEEEEEEEEHHHHHHHHHHHHHHHHHHHHHHHHHHHHHHHHHHHHHHHHHHHHHHHHHHHHHHHHHHHHHHHHHHHHHHHHHHHHHHHHHHHHHHHHHHHHHHHHHHHHHHHHHHHHHHHHHHHHHHHHHHHHHHHHHHHHHHHHHHHHHHHHHHHHHHHHHHHHHH--

Organism: Pseudomonas cichorii (NCBI:txid36746)

Sequence (225 aa):
MAGFFKIPRAVSRVRVLALLITGLAFSQANAAVEINPSRASSTDNIVTSFTDYGRGTALRNSDFTVGNIQEIRTGTNSNTRELESLKKIVEEQAKAIEELKRNSKTSASSSSSSDSEISTLKRKVDEQSRSIDKFEGQVNDLKRSSGSSSSSSSSELSSLKSKVDEQGRDVARLEGQVNDLKRSSGSSSSSSSSELSSLKRDLSSQQSELSNVKRSLDDLSRKVK

Mean predicted aligned error: 18.5 Å

pLDDT: mean 83.55, std 17.56, range [37.59, 98.31]

Solvent-accessible surface area (backbone atoms only — not comparable to full-atom values): 13224 Å² total; per-residue (Å²): 139,89,80,89,86,81,87,84,90,80,90,80,78,90,76,86,76,83,82,81,80,73,91,74,79,95,84,77,91,72,81,72,88,77,84,70,91,67,79,84,48,55,82,38,52,42,75,40,83,45,76,47,98,90,77,53,77,43,80,42,70,45,100,47,31,47,34,56,53,51,49,52,50,53,51,52,55,49,52,52,54,51,51,52,52,50,51,52,50,51,54,52,49,52,52,51,51,51,50,50,53,52,51,50,52,51,50,54,53,52,50,55,50,49,53,52,50,51,54,52,50,50,53,50,52,55,53,48,50,55,50,49,56,51,50,52,49,52,51,51,51,51,54,52,49,56,55,52,51,53,52,52,55,49,53,52,49,52,53,51,48,52,51,52,55,51,51,52,52,51,51,55,50,51,53,50,54,51,51,50,50,54,49,50,54,55,51,52,50,52,52,51,51,50,52,52,53,49,52,52,48,53,52,52,52,50,53,50,52,52,52,50,50,50,49,52,49,52,54,48,57,63,71,76,106